Protein AF-A0A4P6URQ9-F1 (afdb_monomer)

Sequence (244 aa):
MRKGIDGLATLIQDSFELDPYSDAIFLFCGRKKDRYKCLYFDGDGFAMLYKRIDNGKLQWPRNEDEVRNLTQQELRWLLEGLSIQQPKAIQKSKKGISGKTHLATGLGRKACELGYEVRFYRVAHLVEELEQALRNNRLSAFRKRMEKVDLVILDEMGYLPFSKEGAELLFQIISEFYEQKSVIITSNLEFSQWNRIFTDSRLTAALVDRLIHHAHIISFHGESYRLSHALSKRNEMGGKPLHF

Secondary structure (DSSP, 8-state):
----HHHHHHHHHHHH---TTSS--EEEE-TTSSEEEEEEE-SSSEEEEEEE-SSS------SGGG--PPPHHHHHHHHTT--S--TTS-PPPSEES-HHHHHHHHHHHHHHHTT--EEEEEHHHHHHHHHHHHHTT-HHHHHHHHHT-SEEEEEEETSSPPPHHHHHHHHHHHHHHTTTSEEEEEESS-GGGGGGTSS-HHHHHHHHHHHHHT-------SEEHHHHHHHTTS----------

pLDDT: mean 78.27, std 17.74, range [24.8, 97.25]

InterPro domains:
  IPR002611 IstB-like ATP-binding domain [PF01695] (98-230)
  IPR008878 Transposase IS66, Orf2 [NF033819] (1-81)
  IPR008878 Transposase IS66, Orf2 [PF05717] (1-88)
  IPR008878 Transposase IS66, Orf2 [PTHR36455] (1-94)
  IPR027417 P-loop containing nucleoside triphosphate hydrolase [G3DSA:3.40.50.300] (97-235)
  IPR027417 P-loop containing nucleoside triphosphate hydrolase [SSF52540] (98-217)

Mean predicted aligned error: 16.31 Å

Foldseek 3Di:
DPDDQVRVQCCCCPVVVDHQQDQDWDKAADPQQQKIKIWHHPPPDIDIDIDGHPDAGFPDDDDPVSDDDDDPVLVVCRVVNHDSDDVPPPPQPQAWDDCQVVVLVVVQVVCVVVVAAEEEDALVVVLVVQVVCVVVVNNVVVVVVCLRHAEYEHEAPPVDADDQSSLVSSLVVLVVCQPRHHYRYDYPDDLVCCCRRHVDPVSSVVSSCSCVVPDDDDDIDHHHPVVVVVCVVPDDDDDDDDDD

Solvent-accessible surface area (backbone atoms only — not comparable to full-atom values): 14629 Å² total; per-residue (Å²): 125,87,68,56,69,68,55,45,41,50,44,34,38,76,74,65,74,39,69,56,75,38,98,52,77,49,75,46,72,30,96,83,27,35,31,39,36,38,40,33,31,81,85,87,51,78,49,72,51,77,49,75,49,93,79,72,47,43,53,68,71,89,51,75,88,63,62,68,93,67,50,76,65,38,46,50,30,30,77,70,35,34,60,65,73,55,89,84,49,85,69,82,60,87,67,20,52,58,55,59,65,55,50,51,51,50,51,46,51,54,39,43,76,73,70,43,41,64,44,80,37,50,40,68,61,48,28,53,51,49,48,50,22,51,79,66,75,35,46,68,60,53,51,60,64,48,68,75,38,48,34,41,35,37,34,58,41,73,77,69,86,60,55,72,66,32,29,51,51,47,50,52,52,55,60,59,36,55,98,72,40,50,75,48,76,29,58,90,59,56,81,90,53,43,52,75,53,28,85,50,60,67,60,37,49,56,48,51,51,58,53,54,77,79,50,88,85,83,87,80,75,55,53,41,39,68,56,47,64,67,47,69,79,69,74,86,89,85,90,88,91,93,88,134

Nearest PDB structures (foldseek):
  5bq5-assembly3_C  TM=7.921E-01  e=4.151E-11  Geobacillus stearothermophilus
  8q3w-assembly1_A  TM=7.352E-01  e=5.335E-10  Geobacillus stearothermophilus
  8q4d-assembly1_O  TM=7.016E-01  e=1.390E-09  Geobacillus stearothermophilus
  2hcb-assembly1_C  TM=8.446E-01  e=1.762E-05  Aquifex aeolicus
  3r8f-assembly1_D  TM=8.440E-01  e=2.936E-05  Aquifex aeolicus

Structure (mmCIF, N/CA/C/O backbone):
data_AF-A0A4P6URQ9-F1
#
_entry.id   AF-A0A4P6URQ9-F1
#
loop_
_atom_site.group_PDB
_atom_site.id
_atom_site.type_symbol
_atom_site.label_atom_id
_atom_site.label_alt_id
_atom_site.label_comp_id
_atom_site.label_asym_id
_atom_site.label_entity_id
_atom_site.label_seq_id
_atom_site.pdbx_PDB_ins_code
_atom_site.Cartn_x
_atom_site.Cartn_y
_atom_site.Cartn_z
_atom_site.occupancy
_atom_site.B_iso_or_equiv
_atom_site.auth_seq_id
_atom_site.auth_comp_id
_atom_site.auth_asym_id
_atom_site.auth_atom_id
_atom_site.pdbx_PDB_model_num
ATOM 1 N N . MET A 1 1 ? 24.849 -15.659 -34.038 1.00 66.62 1 MET A N 1
ATOM 2 C CA . MET A 1 1 ? 25.574 -14.522 -33.438 1.00 66.62 1 MET A CA 1
ATOM 3 C C . MET A 1 1 ? 26.915 -15.077 -32.982 1.00 66.62 1 MET A C 1
ATOM 5 O O . MET A 1 1 ? 26.920 -15.847 -32.035 1.00 66.62 1 MET A O 1
ATOM 9 N N . ARG A 1 2 ? 27.985 -14.858 -33.762 1.00 79.06 2 ARG A N 1
ATOM 10 C CA . ARG A 1 2 ? 29.286 -15.541 -33.585 1.00 79.06 2 ARG A CA 1
ATOM 11 C C . ARG A 1 2 ? 30.277 -14.770 -32.699 1.00 79.06 2 ARG A C 1
ATOM 13 O O . ARG A 1 2 ? 31.216 -15.370 -32.207 1.00 79.06 2 ARG A O 1
ATOM 20 N N . LYS A 1 3 ? 30.053 -13.469 -32.490 1.00 86.12 3 LYS A N 1
ATOM 21 C CA . LYS A 1 3 ? 30.943 -12.589 -31.719 1.00 86.12 3 LYS A CA 1
ATOM 22 C C . LYS A 1 3 ? 30.900 -12.921 -30.218 1.00 86.12 3 LYS A C 1
ATOM 24 O O . LYS A 1 3 ? 29.801 -13.127 -29.692 1.00 86.12 3 LYS A O 1
ATOM 29 N N . GLY A 1 4 ? 32.068 -13.025 -29.579 1.00 87.81 4 GLY A N 1
ATOM 30 C CA . GLY A 1 4 ? 32.260 -13.122 -28.120 1.00 87.81 4 GLY A CA 1
ATOM 31 C C . GLY A 1 4 ? 32.311 -11.740 -27.457 1.00 87.81 4 GLY A C 1
ATOM 32 O O . GLY A 1 4 ? 31.850 -10.786 -28.075 1.00 87.81 4 GLY A O 1
ATOM 33 N N . ILE A 1 5 ? 32.861 -11.642 -26.243 1.00 93.25 5 ILE A N 1
ATOM 34 C CA . ILE A 1 5 ? 32.977 -10.381 -25.482 1.00 93.25 5 ILE A CA 1
ATOM 35 C C . ILE A 1 5 ? 33.689 -9.307 -26.306 1.00 93.25 5 ILE A C 1
ATOM 37 O O . ILE A 1 5 ? 33.053 -8.323 -26.671 1.00 93.25 5 ILE A O 1
ATOM 41 N N . ASP A 1 6 ? 34.937 -9.553 -26.712 1.00 94.12 6 ASP A N 1
ATOM 42 C CA . ASP A 1 6 ? 35.753 -8.547 -27.407 1.00 94.12 6 ASP A CA 1
ATOM 43 C C . ASP A 1 6 ? 35.092 -8.092 -28.706 1.00 94.12 6 ASP A C 1
ATOM 45 O O . ASP A 1 6 ? 34.934 -6.908 -28.968 1.00 94.12 6 ASP A O 1
ATOM 49 N N . GLY A 1 7 ? 34.578 -9.042 -29.492 1.00 91.81 7 GLY A N 1
ATOM 50 C CA . GLY A 1 7 ? 33.908 -8.714 -30.747 1.00 91.81 7 GLY A CA 1
ATOM 51 C C . GLY A 1 7 ? 32.628 -7.890 -30.569 1.00 91.81 7 GLY A C 1
ATOM 52 O O . GLY A 1 7 ? 32.250 -7.165 -31.493 1.00 91.81 7 GLY A O 1
ATOM 53 N N . LEU A 1 8 ? 31.931 -8.037 -29.436 1.00 90.19 8 LEU A N 1
ATOM 54 C CA . LEU A 1 8 ? 30.771 -7.216 -29.089 1.00 90.19 8 LEU A CA 1
ATOM 55 C C . LEU A 1 8 ? 31.197 -5.849 -28.545 1.00 90.19 8 LEU A C 1
ATOM 57 O O . LEU A 1 8 ? 30.606 -4.866 -28.968 1.00 90.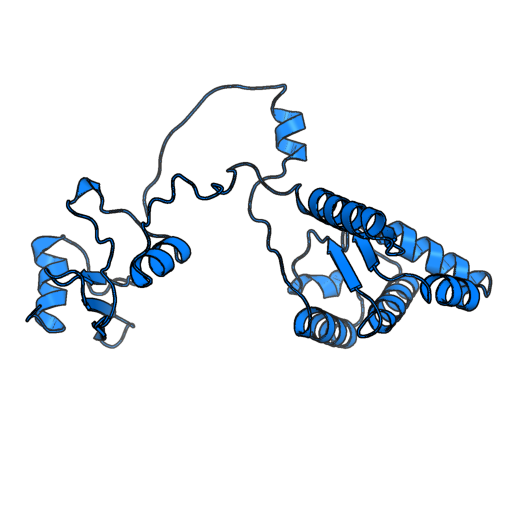19 8 LEU A O 1
ATOM 61 N N . ALA A 1 9 ? 32.233 -5.769 -27.708 1.00 90.94 9 ALA A N 1
ATOM 62 C CA . ALA A 1 9 ? 32.798 -4.502 -27.239 1.00 90.94 9 ALA A CA 1
ATOM 63 C C . ALA A 1 9 ? 33.285 -3.635 -28.414 1.00 90.94 9 ALA A C 1
ATOM 65 O O . ALA A 1 9 ? 32.868 -2.489 -28.546 1.00 90.94 9 ALA A O 1
ATOM 66 N N . THR A 1 10 ? 34.032 -4.223 -29.354 1.00 91.62 10 THR A N 1
ATOM 67 C CA . THR A 1 10 ? 34.429 -3.560 -30.607 1.00 91.62 10 THR A CA 1
ATOM 68 C C . THR A 1 10 ? 33.218 -3.110 -31.424 1.00 91.62 10 THR A C 1
ATOM 70 O O . THR A 1 10 ? 33.235 -2.050 -32.028 1.00 91.62 10 THR A O 1
ATOM 73 N N . LEU A 1 11 ? 32.131 -3.891 -31.449 1.00 85.56 11 LEU A N 1
ATOM 74 C CA . LEU A 1 11 ? 30.915 -3.491 -32.165 1.00 85.56 11 LEU A CA 1
ATOM 75 C C . LEU A 1 11 ? 30.249 -2.263 -31.523 1.00 85.56 11 LEU A C 1
ATOM 77 O O . LEU A 1 11 ? 29.746 -1.416 -32.252 1.00 85.56 11 LEU A O 1
ATOM 81 N N . ILE A 1 12 ? 30.228 -2.184 -30.189 1.00 85.19 12 ILE A N 1
ATOM 82 C CA . ILE A 1 12 ? 29.687 -1.038 -29.438 1.00 85.19 12 ILE A CA 1
ATOM 83 C C . ILE A 1 12 ? 30.481 0.224 -29.775 1.00 85.19 12 ILE A C 1
ATOM 85 O O . ILE A 1 12 ? 29.887 1.243 -30.118 1.00 85.19 12 ILE A O 1
ATOM 89 N N . GLN A 1 13 ? 31.807 0.116 -29.754 1.00 87.06 13 GLN A N 1
ATOM 90 C CA . GLN A 1 13 ? 32.696 1.238 -30.012 1.00 87.06 13 GLN A CA 1
ATOM 91 C C . GLN A 1 13 ? 32.671 1.673 -31.484 1.00 87.06 13 GLN A C 1
ATOM 93 O O . GLN A 1 13 ? 32.415 2.836 -31.776 1.00 87.06 13 GLN A O 1
ATOM 98 N N . ASP A 1 14 ? 32.868 0.743 -32.421 1.00 84.56 14 ASP A N 1
ATOM 99 C CA . ASP A 1 14 ? 33.103 1.084 -33.830 1.00 84.56 14 ASP A CA 1
ATOM 100 C C . ASP A 1 14 ? 31.818 1.352 -34.618 1.00 84.56 14 ASP A C 1
ATOM 102 O O . ASP A 1 14 ? 31.835 2.086 -35.601 1.00 84.56 14 ASP A O 1
ATOM 106 N N . SER A 1 15 ? 30.714 0.682 -34.272 1.00 76.31 15 SER A N 1
ATOM 107 C CA . SER A 1 15 ? 29.464 0.779 -35.045 1.00 76.31 15 SER A CA 1
ATOM 108 C C . SER A 1 15 ? 28.421 1.681 -34.404 1.00 76.31 15 SER A C 1
ATOM 110 O O . SER A 1 15 ? 27.527 2.133 -35.111 1.00 76.31 15 SER A O 1
ATOM 112 N N . PHE A 1 16 ? 28.503 1.907 -33.092 1.00 76.69 16 PHE A N 1
ATOM 113 C CA . PHE A 1 16 ? 27.532 2.723 -32.363 1.00 76.69 16 PHE A CA 1
ATOM 114 C C . PHE A 1 16 ? 28.158 3.938 -31.674 1.00 76.69 16 PHE A C 1
ATOM 116 O O . PHE A 1 16 ? 27.410 4.730 -31.112 1.00 76.69 16 PHE A O 1
ATOM 123 N N . GLU A 1 17 ? 29.487 4.098 -31.718 1.00 82.12 17 GLU A N 1
ATOM 124 C CA . GLU A 1 17 ? 30.216 5.200 -31.066 1.00 82.12 17 GLU A CA 1
ATOM 125 C C . GLU A 1 17 ? 29.907 5.319 -29.559 1.00 82.12 17 GLU A C 1
ATOM 127 O O . GLU A 1 17 ? 29.924 6.403 -28.979 1.00 82.12 17 GLU A O 1
ATOM 132 N N . LEU A 1 18 ? 29.612 4.187 -28.910 1.00 82.50 18 LEU A N 1
ATOM 133 C CA . LEU A 1 18 ? 29.321 4.114 -27.479 1.00 82.50 18 LEU A CA 1
ATOM 134 C C . LEU A 1 18 ? 30.521 3.562 -26.709 1.00 82.50 18 LEU A C 1
ATOM 136 O O . LEU A 1 18 ? 31.322 2.791 -27.238 1.00 82.50 18 LEU A O 1
ATOM 140 N N . ASP A 1 19 ? 30.617 3.926 -25.431 1.00 87.88 19 ASP A N 1
ATOM 141 C CA . ASP A 1 19 ? 31.644 3.404 -24.534 1.00 87.88 19 ASP A CA 1
ATOM 142 C C . ASP A 1 19 ? 31.201 2.055 -23.929 1.00 87.88 19 ASP A C 1
ATOM 144 O O . ASP A 1 19 ? 30.275 2.035 -23.108 1.00 87.88 19 ASP A O 1
ATOM 148 N N . PRO A 1 20 ? 31.834 0.918 -24.286 1.00 88.69 20 PRO A N 1
ATOM 149 C CA . PRO A 1 20 ? 31.494 -0.380 -23.709 1.00 88.69 20 PRO A CA 1
ATOM 150 C C . PRO A 1 20 ? 31.838 -0.495 -22.214 1.00 88.69 20 PRO A C 1
ATOM 152 O O . PRO A 1 20 ? 31.345 -1.422 -21.576 1.00 88.69 20 PRO A O 1
ATOM 155 N N . TYR A 1 21 ? 32.647 0.416 -21.659 1.00 91.44 21 TYR A N 1
ATOM 156 C CA . TYR A 1 21 ? 33.010 0.468 -20.236 1.00 91.44 21 TYR A CA 1
ATOM 157 C C . TYR A 1 21 ? 32.064 1.335 -19.395 1.00 91.44 21 TYR A C 1
ATOM 159 O O . TYR A 1 21 ? 32.235 1.436 -18.179 1.00 91.44 21 TYR A O 1
ATOM 167 N N . SER A 1 22 ? 31.075 1.972 -20.026 1.00 87.06 22 SER A N 1
ATOM 168 C CA . SER A 1 22 ? 30.053 2.740 -19.316 1.00 87.06 22 SER A CA 1
ATOM 169 C C . SER A 1 22 ? 29.205 1.851 -18.399 1.00 87.06 22 SER A C 1
ATOM 171 O O . SER A 1 22 ? 29.096 0.641 -18.610 1.00 87.06 22 SER A O 1
ATOM 173 N N . ASP A 1 23 ? 28.558 2.456 -17.396 1.00 83.19 23 ASP A N 1
ATOM 174 C CA . ASP A 1 23 ? 27.604 1.774 -16.507 1.00 83.19 23 ASP A CA 1
ATOM 175 C C . ASP A 1 23 ? 26.273 1.495 -17.236 1.00 83.19 23 ASP A C 1
ATOM 177 O O . ASP A 1 23 ? 25.213 2.043 -16.928 1.00 83.19 23 ASP A O 1
ATOM 181 N N . ALA A 1 24 ? 26.348 0.681 -18.289 1.00 81.00 24 ALA A N 1
ATOM 182 C CA . ALA A 1 24 ? 25.249 0.362 -19.181 1.00 81.00 24 ALA A CA 1
ATOM 183 C C . ALA A 1 24 ? 25.290 -1.108 -19.611 1.00 81.00 24 ALA A C 1
ATOM 185 O O . ALA A 1 24 ? 26.342 -1.703 -19.840 1.00 81.00 24 ALA A O 1
ATOM 186 N N . ILE A 1 25 ? 24.104 -1.700 -19.771 1.00 84.31 25 ILE A N 1
ATOM 187 C CA . ILE A 1 25 ? 23.955 -3.056 -20.304 1.00 84.31 25 ILE A CA 1
ATOM 188 C C . ILE A 1 25 ? 23.629 -2.973 -21.792 1.00 84.31 25 ILE A C 1
ATOM 190 O O . ILE A 1 25 ? 22.562 -2.499 -22.187 1.00 84.31 25 ILE A O 1
ATOM 194 N N . PHE A 1 26 ? 24.503 -3.537 -22.616 1.00 85.50 26 PHE A N 1
ATOM 195 C CA . PHE A 1 26 ? 24.324 -3.598 -24.060 1.00 85.50 26 PHE A CA 1
ATOM 196 C C . PHE A 1 26 ? 23.688 -4.924 -24.460 1.00 85.50 26 PHE A C 1
ATOM 198 O O . PHE A 1 26 ? 24.215 -6.004 -24.179 1.00 85.50 26 PHE A O 1
ATOM 205 N N . LEU A 1 27 ? 22.540 -4.860 -25.133 1.00 87.25 27 LEU A N 1
ATOM 206 C CA . LEU A 1 27 ? 21.788 -6.042 -25.539 1.00 87.25 27 LEU A CA 1
ATOM 207 C C . LEU A 1 27 ? 21.888 -6.270 -27.048 1.00 87.25 27 LEU A C 1
ATOM 209 O O . LEU A 1 27 ? 21.638 -5.380 -27.854 1.00 87.25 27 LEU A O 1
ATOM 213 N N . PHE A 1 28 ? 22.162 -7.513 -27.435 1.00 87.19 28 PHE A N 1
ATOM 214 C CA . PHE A 1 28 ? 22.271 -7.938 -28.826 1.00 87.19 28 PHE A CA 1
ATOM 215 C C . PHE A 1 28 ? 21.299 -9.069 -29.099 1.00 87.19 28 PHE A C 1
ATOM 217 O O . PHE A 1 28 ? 21.260 -10.047 -28.357 1.00 87.19 28 PHE A O 1
ATOM 224 N N . CYS A 1 29 ? 20.572 -9.003 -30.210 1.00 87.12 29 CYS A N 1
ATOM 225 C CA . CYS A 1 29 ? 19.622 -10.040 -30.597 1.00 87.12 29 CYS A CA 1
ATOM 226 C C . CYS A 1 29 ? 20.081 -10.816 -31.828 1.00 87.12 29 CYS A C 1
ATOM 228 O O . CYS A 1 29 ? 20.660 -10.281 -32.776 1.00 87.12 29 CYS A O 1
ATOM 230 N N . GLY A 1 30 ? 19.875 -12.133 -31.804 1.00 84.62 30 GLY A N 1
ATOM 231 C CA . GLY A 1 30 ? 20.207 -12.983 -32.938 1.00 84.62 30 GLY A CA 1
ATOM 232 C C . GLY A 1 30 ? 19.281 -12.695 -34.117 1.00 84.62 30 GLY A C 1
ATOM 233 O O . GLY A 1 30 ? 18.108 -12.403 -33.927 1.00 84.62 30 GLY A O 1
ATOM 234 N N . ARG A 1 31 ? 19.762 -12.883 -35.354 1.00 82.69 31 ARG A N 1
ATOM 235 C CA . ARG A 1 31 ? 18.937 -12.704 -36.571 1.00 82.69 31 ARG A CA 1
ATOM 236 C C . ARG A 1 31 ? 17.609 -13.475 -36.537 1.00 82.69 31 ARG A C 1
ATOM 238 O O . ARG A 1 31 ? 16.607 -12.989 -37.041 1.00 82.69 31 ARG A O 1
ATOM 245 N N . LYS A 1 32 ? 17.595 -14.670 -35.935 1.00 84.62 32 LYS A N 1
ATOM 246 C CA . LYS A 1 32 ? 16.390 -15.507 -35.786 1.00 84.62 32 LYS A CA 1
ATOM 247 C C . LYS A 1 32 ? 15.440 -15.036 -34.670 1.00 84.62 32 LYS A C 1
ATOM 249 O O . LYS A 1 32 ? 14.358 -15.599 -34.539 1.00 84.62 32 LYS A O 1
ATOM 254 N N . LYS A 1 33 ? 15.835 -14.022 -33.892 1.00 87.00 33 LYS A N 1
ATOM 255 C CA . LYS A 1 33 ? 15.138 -13.480 -32.713 1.00 87.00 33 LYS A CA 1
ATOM 256 C C . LYS A 1 33 ? 14.817 -14.524 -31.634 1.00 87.00 33 LYS A C 1
ATOM 258 O O . LYS A 1 33 ? 13.919 -14.331 -30.830 1.00 87.00 33 LYS A O 1
ATOM 263 N N . ASP A 1 34 ? 15.569 -15.621 -31.615 1.00 89.88 34 ASP A N 1
ATOM 264 C CA . ASP A 1 34 ? 15.427 -16.769 -30.708 1.00 89.88 34 ASP A CA 1
ATOM 265 C C . ASP A 1 34 ? 16.480 -16.768 -29.588 1.00 89.88 34 ASP A C 1
ATOM 267 O O . ASP A 1 34 ? 16.626 -17.736 -28.847 1.00 89.88 34 ASP A O 1
ATOM 271 N N . ARG A 1 35 ? 17.302 -15.720 -29.510 1.00 90.00 35 ARG A N 1
ATOM 272 C CA . ARG A 1 35 ? 18.395 -15.601 -28.547 1.00 90.00 35 ARG A CA 1
ATOM 273 C C . ARG A 1 35 ? 18.858 -14.164 -28.424 1.00 90.00 35 ARG A C 1
ATOM 275 O O . ARG A 1 35 ? 18.806 -13.416 -29.406 1.00 90.00 35 ARG A O 1
ATOM 282 N N . TYR A 1 36 ? 19.421 -13.840 -27.273 1.00 90.94 36 TYR A N 1
ATOM 283 C CA . TYR A 1 36 ? 20.092 -12.572 -27.045 1.00 90.94 36 TYR A CA 1
ATOM 284 C C . TYR A 1 36 ? 21.383 -12.752 -26.243 1.00 90.94 36 TYR A C 1
ATOM 286 O O . TYR A 1 36 ? 21.603 -13.788 -25.605 1.00 90.94 36 TYR A O 1
ATOM 294 N N . LYS A 1 37 ? 22.249 -11.743 -26.325 1.00 91.94 37 LYS A N 1
ATOM 295 C CA . LYS A 1 37 ? 23.414 -11.564 -25.463 1.00 91.94 37 LYS A CA 1
ATOM 296 C C . LYS A 1 37 ? 23.298 -10.238 -24.728 1.00 91.94 37 LYS A C 1
ATOM 298 O O . LYS A 1 37 ? 22.886 -9.263 -25.347 1.00 91.94 37 LYS A O 1
ATOM 303 N N . CYS A 1 38 ? 23.682 -10.214 -23.462 1.00 91.19 38 CYS A N 1
ATOM 304 C CA . CYS A 1 38 ? 23.921 -8.988 -22.708 1.00 91.19 38 CYS A CA 1
ATOM 305 C C . CYS A 1 38 ? 25.420 -8.863 -22.491 1.00 91.19 38 CYS A C 1
ATOM 307 O O . CYS A 1 38 ? 26.033 -9.856 -22.105 1.00 91.19 38 CYS A O 1
ATOM 309 N N . LEU A 1 39 ? 25.978 -7.682 -22.712 1.00 92.06 39 LEU A N 1
ATOM 310 C CA . LEU A 1 39 ? 27.337 -7.337 -22.322 1.00 92.06 39 LEU A CA 1
ATOM 311 C C . LEU A 1 39 ? 27.269 -6.207 -21.293 1.00 92.06 39 LEU A C 1
ATOM 313 O O . LEU A 1 39 ? 26.523 -5.251 -21.498 1.00 92.06 39 LEU A O 1
ATOM 317 N N . TYR A 1 40 ? 28.006 -6.351 -20.198 1.00 93.44 40 TYR A N 1
ATOM 318 C CA . TYR A 1 40 ? 28.102 -5.369 -19.121 1.00 93.44 40 TYR A CA 1
ATOM 319 C C . TYR A 1 40 ? 29.540 -5.324 -18.609 1.00 93.44 40 TYR A C 1
ATOM 321 O O . TYR A 1 40 ? 30.173 -6.378 -18.520 1.00 93.44 40 TYR A O 1
ATOM 329 N N . PHE A 1 41 ? 30.038 -4.133 -18.295 1.00 92.94 41 PHE A N 1
ATOM 330 C CA . PHE A 1 41 ? 31.306 -3.938 -17.603 1.00 92.94 41 PHE A CA 1
ATOM 331 C C . PHE A 1 41 ? 31.011 -3.550 -16.152 1.00 92.94 41 PHE A C 1
ATOM 333 O O . PHE A 1 41 ? 30.318 -2.566 -15.917 1.00 92.94 41 PHE A O 1
ATOM 340 N N . ASP A 1 42 ? 31.493 -4.330 -15.188 1.00 90.06 42 ASP A N 1
ATOM 341 C CA . ASP A 1 42 ? 31.212 -4.148 -13.752 1.00 90.06 42 ASP A CA 1
ATOM 342 C C . ASP A 1 42 ? 32.298 -3.356 -13.003 1.00 90.06 42 ASP A C 1
ATOM 344 O O . ASP A 1 42 ? 32.216 -3.174 -11.788 1.00 90.06 42 ASP A O 1
ATOM 348 N N . GLY A 1 43 ? 33.288 -2.834 -13.731 1.00 89.12 43 GLY A N 1
ATOM 349 C CA . GLY A 1 43 ? 34.385 -2.028 -13.197 1.00 89.12 43 GLY A CA 1
ATOM 350 C C . GLY A 1 43 ? 35.734 -2.742 -13.224 1.00 89.12 43 GLY A C 1
ATOM 351 O O . GLY A 1 43 ? 36.762 -2.073 -13.348 1.00 89.12 43 GLY A O 1
ATOM 352 N N . ASP A 1 44 ? 35.748 -4.074 -13.164 1.00 90.81 44 ASP A N 1
ATOM 353 C CA . ASP A 1 44 ? 36.969 -4.885 -13.223 1.00 90.81 44 ASP A CA 1
ATOM 354 C C . ASP A 1 44 ? 36.969 -5.915 -14.365 1.00 90.81 44 ASP A C 1
ATOM 356 O O . ASP A 1 44 ? 38.041 -6.391 -14.754 1.00 90.81 44 ASP A O 1
ATOM 360 N N . GLY A 1 45 ? 35.820 -6.191 -14.991 1.00 91.56 45 GLY A N 1
ATOM 361 C CA . GLY A 1 45 ? 35.764 -7.054 -16.162 1.00 91.56 45 GLY A CA 1
ATOM 362 C C . GLY A 1 45 ? 34.482 -6.955 -16.983 1.00 91.56 45 GLY A C 1
ATOM 363 O O . GLY A 1 45 ? 33.531 -6.246 -16.676 1.00 91.56 45 GLY A O 1
ATOM 364 N N . PHE A 1 46 ? 34.462 -7.688 -18.097 1.00 95.06 46 PHE A N 1
ATOM 365 C CA . PHE A 1 46 ? 33.253 -7.851 -18.900 1.00 95.06 46 PHE A CA 1
ATOM 366 C C . PHE A 1 46 ? 32.497 -9.112 -18.488 1.00 95.06 46 PHE A C 1
ATOM 368 O O . PHE A 1 46 ? 32.991 -10.232 -18.638 1.00 95.06 46 PHE A O 1
ATOM 375 N N . ALA A 1 47 ? 31.243 -8.936 -18.089 1.00 93.69 47 ALA A N 1
ATOM 376 C CA . ALA A 1 47 ? 30.280 -10.010 -17.930 1.00 93.69 47 ALA A CA 1
ATOM 377 C C . ALA A 1 47 ? 29.424 -10.146 -19.197 1.00 93.69 47 ALA A C 1
ATOM 379 O O . ALA A 1 47 ? 28.900 -9.168 -19.737 1.00 93.69 47 ALA A O 1
ATOM 380 N N . MET A 1 48 ? 29.236 -11.385 -19.667 1.00 94.00 48 MET A N 1
ATOM 381 C CA . MET A 1 48 ? 28.347 -11.673 -20.793 1.00 94.00 48 MET A CA 1
ATOM 382 C 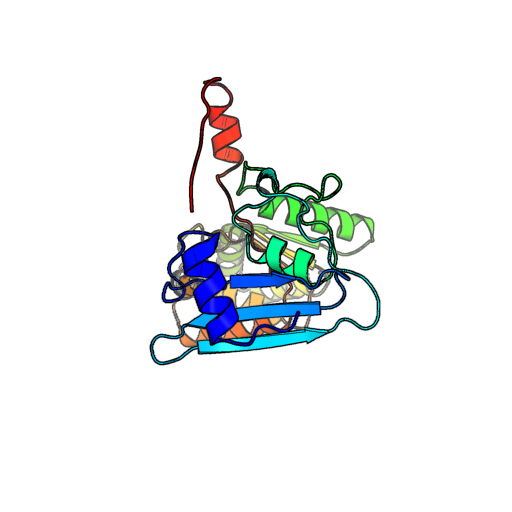C . MET A 1 48 ? 27.308 -12.728 -20.434 1.00 94.00 48 MET A C 1
ATOM 384 O O . MET A 1 48 ? 27.634 -13.891 -20.196 1.00 94.00 48 MET A O 1
ATOM 388 N N . LEU A 1 49 ? 26.035 -12.344 -20.504 1.00 91.69 49 LEU A N 1
ATOM 389 C CA . LEU A 1 49 ? 24.918 -13.277 -20.402 1.00 91.69 49 LEU A CA 1
ATOM 390 C C . LEU A 1 49 ? 24.490 -13.720 -21.799 1.00 91.69 49 LEU A C 1
ATOM 392 O O . LEU A 1 49 ? 24.275 -12.896 -22.683 1.00 91.69 49 LEU A O 1
ATOM 396 N N . TYR A 1 50 ? 24.319 -15.025 -21.998 1.00 93.00 50 TYR A N 1
ATOM 397 C CA . TYR A 1 50 ? 23.748 -15.594 -23.216 1.00 93.00 50 TYR A CA 1
ATOM 398 C C . TYR A 1 50 ? 22.491 -16.385 -22.873 1.00 93.00 50 TYR A C 1
ATOM 400 O O . TYR A 1 50 ? 22.539 -17.305 -22.059 1.00 93.00 50 TYR A O 1
ATOM 408 N N . LYS A 1 51 ? 21.375 -16.067 -23.534 1.00 90.31 51 LYS A N 1
ATOM 409 C CA . LYS A 1 51 ? 20.122 -16.810 -23.373 1.00 90.31 51 LYS A CA 1
ATOM 410 C C . LYS A 1 51 ? 19.515 -17.145 -24.727 1.00 90.31 51 LYS A C 1
ATOM 412 O O . LYS A 1 51 ? 19.387 -16.286 -25.600 1.00 90.31 51 LYS A O 1
ATOM 417 N N . ARG A 1 52 ? 19.119 -18.408 -24.883 1.00 90.50 52 ARG A N 1
ATOM 418 C CA . ARG A 1 52 ? 18.330 -18.916 -26.009 1.00 90.50 52 ARG A CA 1
ATOM 419 C C . ARG A 1 52 ? 16.903 -19.188 -25.534 1.00 90.50 52 ARG A C 1
ATOM 421 O O . ARG A 1 52 ? 16.702 -19.623 -24.407 1.00 90.50 52 ARG A O 1
ATOM 428 N N . ILE A 1 53 ? 15.939 -18.898 -26.395 1.00 87.06 53 ILE A N 1
ATOM 429 C CA . ILE A 1 53 ? 14.511 -19.088 -26.164 1.00 87.06 53 ILE A CA 1
ATOM 430 C C . ILE A 1 53 ? 14.072 -20.253 -27.044 1.00 87.06 53 ILE A C 1
ATOM 432 O O . ILE A 1 53 ? 14.263 -20.210 -28.259 1.00 87.06 53 ILE A O 1
ATOM 436 N N . ASP A 1 54 ? 13.513 -21.294 -26.434 1.00 85.31 54 ASP A N 1
ATOM 437 C CA . ASP A 1 54 ? 13.100 -22.495 -27.167 1.00 85.31 54 ASP A CA 1
ATOM 438 C C . ASP A 1 54 ? 11.671 -22.399 -27.716 1.00 85.31 54 ASP A C 1
ATOM 440 O O . ASP A 1 54 ? 11.366 -23.028 -28.727 1.00 85.31 54 ASP A O 1
ATOM 444 N N . ASN A 1 55 ? 10.813 -21.573 -27.108 1.00 84.12 55 ASN A N 1
ATOM 445 C CA . ASN A 1 55 ? 9.452 -21.333 -27.579 1.00 84.12 55 ASN A CA 1
ATOM 446 C C . ASN A 1 55 ? 9.148 -19.829 -27.637 1.00 84.12 55 ASN A C 1
ATOM 448 O O . ASN A 1 55 ? 9.136 -19.155 -26.609 1.00 84.12 55 ASN A O 1
ATOM 452 N N . GLY A 1 56 ? 8.907 -19.309 -28.843 1.00 81.44 56 GLY A N 1
ATOM 453 C CA . GLY A 1 56 ? 8.637 -17.890 -29.094 1.00 81.44 56 GLY A CA 1
ATOM 454 C C . GLY A 1 56 ? 9.800 -17.130 -29.741 1.00 81.44 56 GLY A C 1
ATOM 455 O O . GLY A 1 56 ? 10.834 -17.697 -30.097 1.00 81.44 56 GLY A O 1
ATOM 456 N N . LYS A 1 57 ? 9.602 -15.825 -29.955 1.00 84.19 57 LYS A N 1
ATOM 457 C CA . LYS A 1 57 ? 10.596 -14.915 -30.544 1.00 84.19 57 LYS A CA 1
ATOM 458 C C . LYS A 1 57 ? 10.566 -13.568 -29.831 1.00 84.19 57 LYS A C 1
ATOM 460 O O . LYS A 1 57 ? 9.503 -13.095 -29.446 1.00 84.19 57 LYS A O 1
ATOM 465 N N . LEU A 1 58 ? 11.724 -12.928 -29.737 1.00 84.00 58 LEU A N 1
ATOM 466 C CA . LEU A 1 58 ? 11.863 -11.566 -29.233 1.00 84.00 58 LEU A CA 1
ATOM 467 C C . LEU A 1 58 ? 11.245 -10.565 -30.215 1.00 84.00 58 LEU A C 1
ATOM 469 O O . LEU A 1 58 ? 11.516 -10.615 -31.420 1.00 84.00 58 LEU A O 1
ATOM 473 N N . GLN A 1 59 ? 10.490 -9.597 -29.699 1.00 82.88 59 GLN A N 1
ATOM 474 C CA . GLN A 1 59 ? 10.027 -8.438 -30.469 1.00 82.88 59 GLN A CA 1
ATOM 475 C C . GLN A 1 59 ? 11.121 -7.366 -30.511 1.00 82.88 59 GLN A C 1
ATOM 477 O O . GLN A 1 59 ? 11.011 -6.303 -29.912 1.00 82.88 59 GLN A O 1
ATOM 482 N N . TRP A 1 60 ? 12.218 -7.693 -31.197 1.00 81.31 60 TRP A N 1
ATOM 483 C CA . TRP A 1 60 ? 13.384 -6.818 -31.315 1.00 81.31 60 TRP A CA 1
ATOM 484 C C . TRP A 1 60 ? 13.163 -5.678 -32.325 1.00 81.31 60 TRP A C 1
ATOM 486 O O . TRP A 1 60 ? 12.632 -5.999 -33.407 1.00 81.31 60 TRP A O 1
ATOM 496 N N . PRO A 1 61 ? 13.630 -4.441 -32.028 1.00 73.25 61 PRO A N 1
ATOM 497 C CA . PRO A 1 61 ? 13.626 -3.307 -32.955 1.00 73.25 61 PRO A CA 1
ATOM 498 C C . PRO A 1 61 ? 14.160 -3.672 -34.341 1.00 73.25 61 PRO A C 1
ATOM 500 O O . PRO A 1 61 ? 15.057 -4.512 -34.475 1.00 73.25 61 PRO A O 1
ATOM 503 N N . ARG A 1 62 ? 13.575 -3.097 -35.390 1.00 69.06 62 ARG A N 1
ATOM 504 C CA . ARG A 1 62 ? 1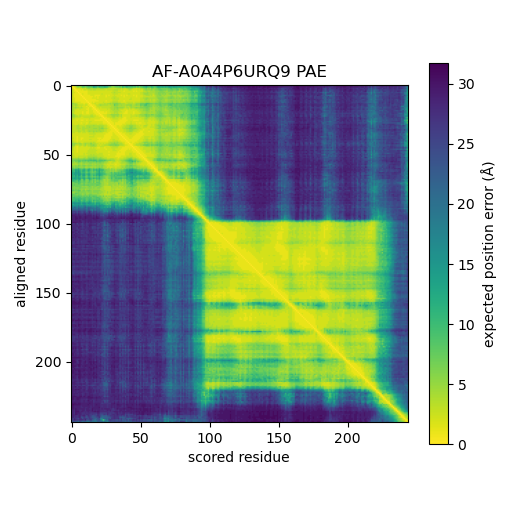3.903 -3.431 -36.787 1.00 69.06 62 ARG A CA 1
ATOM 505 C C . ARG A 1 62 ? 14.843 -2.432 -37.454 1.00 69.06 62 ARG A C 1
ATOM 507 O O . ARG A 1 62 ? 15.483 -2.808 -38.433 1.00 69.06 62 ARG A O 1
ATOM 514 N N . ASN A 1 63 ? 14.928 -1.214 -36.937 1.00 66.44 63 ASN A N 1
ATOM 515 C CA . ASN A 1 63 ? 15.740 -0.115 -37.454 1.00 66.44 63 ASN A CA 1
ATOM 516 C C . ASN A 1 63 ? 16.259 0.760 -36.298 1.00 66.44 63 ASN A C 1
ATOM 518 O O . ASN A 1 63 ? 15.859 0.574 -35.147 1.00 66.44 63 ASN A O 1
ATOM 522 N N . GLU A 1 64 ? 17.166 1.684 -36.616 1.00 58.03 64 GLU A N 1
ATOM 523 C CA . GLU A 1 64 ? 17.742 2.638 -35.656 1.00 58.03 64 GLU A CA 1
ATOM 524 C C . GLU A 1 64 ? 16.684 3.584 -35.071 1.00 58.03 64 GLU A C 1
ATOM 526 O O . GLU A 1 64 ? 16.732 3.878 -33.883 1.00 58.03 64 GLU A O 1
ATOM 531 N N . ASP A 1 65 ? 15.658 3.954 -35.844 1.00 56.31 65 ASP A N 1
ATOM 532 C CA . ASP A 1 65 ? 14.558 4.818 -35.381 1.00 56.31 65 ASP A CA 1
ATOM 533 C C . ASP A 1 65 ? 13.689 4.181 -34.277 1.00 56.31 65 ASP A C 1
ATOM 535 O O . ASP A 1 65 ? 13.020 4.875 -33.510 1.00 56.31 65 ASP A O 1
ATOM 539 N N . GLU A 1 66 ? 13.665 2.847 -34.189 1.00 59.47 66 GLU A N 1
ATOM 540 C CA . GLU A 1 66 ? 12.982 2.101 -33.125 1.00 59.47 66 GLU A CA 1
ATOM 541 C C . GLU A 1 66 ? 13.862 1.906 -31.875 1.00 59.47 66 GLU A C 1
ATOM 543 O O . GLU A 1 66 ? 13.371 1.414 -30.848 1.00 59.47 66 GLU A O 1
ATOM 548 N N . VAL A 1 67 ? 15.149 2.273 -31.938 1.00 62.69 67 VAL A N 1
ATOM 549 C CA . VAL A 1 67 ? 16.058 2.235 -30.789 1.00 62.69 67 VAL A CA 1
ATOM 550 C C . VAL A 1 67 ? 15.679 3.354 -29.829 1.00 62.69 67 VAL A C 1
ATOM 552 O O . VAL A 1 67 ? 15.554 4.521 -30.189 1.00 62.69 67 VAL A O 1
ATOM 555 N N . ARG A 1 68 ? 15.465 2.986 -28.570 1.00 67.12 68 ARG A N 1
ATOM 556 C CA . ARG A 1 68 ? 15.102 3.918 -27.506 1.00 67.12 68 ARG A CA 1
ATOM 557 C C . ARG A 1 68 ? 15.589 3.397 -26.171 1.00 67.12 68 ARG A C 1
ATOM 559 O O . ARG A 1 68 ? 15.694 2.186 -25.978 1.00 67.12 68 ARG A O 1
ATOM 566 N N . ASN A 1 69 ? 15.806 4.318 -25.243 1.00 64.75 69 ASN A N 1
ATOM 567 C CA . ASN A 1 69 ? 16.090 3.981 -23.858 1.00 64.75 69 ASN A CA 1
ATOM 568 C C . ASN A 1 69 ? 14.892 3.235 -23.256 1.00 64.75 69 ASN A C 1
ATOM 570 O O . ASN A 1 69 ? 13.757 3.713 -23.311 1.00 64.75 69 ASN A O 1
ATOM 574 N N . LEU A 1 70 ? 15.146 2.025 -22.752 1.00 69.50 70 LEU A N 1
ATOM 575 C CA . LEU A 1 70 ? 14.120 1.146 -22.197 1.00 69.50 70 LEU A CA 1
ATOM 576 C C . LEU A 1 70 ? 14.053 1.314 -20.683 1.00 69.50 70 LEU A C 1
ATOM 578 O O . LEU A 1 70 ? 15.061 1.230 -19.984 1.00 69.50 70 LEU A O 1
ATOM 582 N N . THR A 1 71 ? 12.843 1.454 -20.154 1.00 73.19 71 THR A N 1
ATOM 583 C CA . THR A 1 71 ? 12.599 1.272 -18.719 1.00 73.19 71 THR A CA 1
ATOM 584 C C . THR A 1 71 ? 12.810 -0.192 -18.311 1.00 73.19 71 THR A C 1
ATOM 586 O O . THR A 1 71 ? 12.719 -1.098 -19.140 1.00 73.19 71 THR A O 1
ATOM 589 N N . GLN A 1 72 ? 12.998 -0.473 -17.014 1.00 68.81 72 GLN A N 1
ATOM 590 C CA . GLN A 1 72 ? 13.087 -1.860 -16.519 1.00 68.81 72 GLN A CA 1
ATOM 591 C C . GLN A 1 72 ? 11.873 -2.722 -16.917 1.00 68.81 72 GLN A C 1
ATOM 593 O O . GLN A 1 72 ? 12.006 -3.921 -17.165 1.00 68.81 72 GLN A O 1
ATOM 598 N N . GLN A 1 73 ? 10.682 -2.119 -16.986 1.00 75.44 73 GLN A N 1
ATOM 599 C CA . GLN A 1 73 ? 9.458 -2.807 -17.392 1.00 75.44 73 GLN A CA 1
ATOM 600 C C . GLN A 1 73 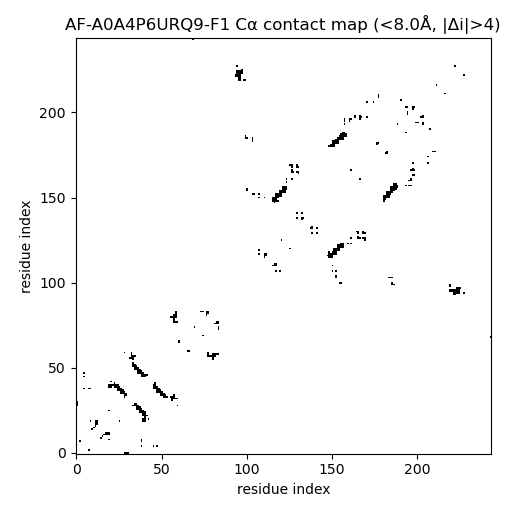? 9.462 -3.136 -18.890 1.00 75.44 73 GLN A C 1
ATOM 602 O O . GLN A 1 73 ? 9.147 -4.263 -19.265 1.00 75.44 73 GLN A O 1
ATOM 607 N N . GLU A 1 74 ? 9.853 -2.186 -19.739 1.00 78.31 74 GLU A N 1
ATOM 608 C CA . GLU A 1 74 ? 9.968 -2.419 -21.183 1.00 78.31 74 GLU A CA 1
ATOM 609 C C . GLU A 1 74 ? 11.075 -3.422 -21.507 1.00 78.31 74 GLU A C 1
ATOM 611 O O . GLU A 1 74 ? 10.887 -4.272 -22.375 1.00 78.31 74 GLU A O 1
ATOM 616 N N . LEU A 1 75 ? 12.188 -3.384 -20.770 1.00 77.88 75 LEU A N 1
ATOM 617 C CA . LEU A 1 75 ? 13.232 -4.396 -20.857 1.00 77.88 75 LEU A CA 1
ATOM 618 C C . LEU A 1 75 ? 12.675 -5.782 -20.519 1.00 77.88 75 LEU A C 1
ATOM 620 O O . LEU A 1 75 ? 12.860 -6.721 -21.288 1.00 77.88 75 LEU A O 1
ATOM 624 N N . ARG A 1 76 ? 11.945 -5.921 -19.406 1.00 81.75 76 ARG A N 1
ATOM 625 C CA . ARG A 1 76 ? 11.312 -7.195 -19.035 1.00 81.75 76 ARG A CA 1
ATOM 626 C C . ARG A 1 76 ? 10.378 -7.699 -20.136 1.00 81.75 76 ARG A C 1
ATOM 628 O O . AR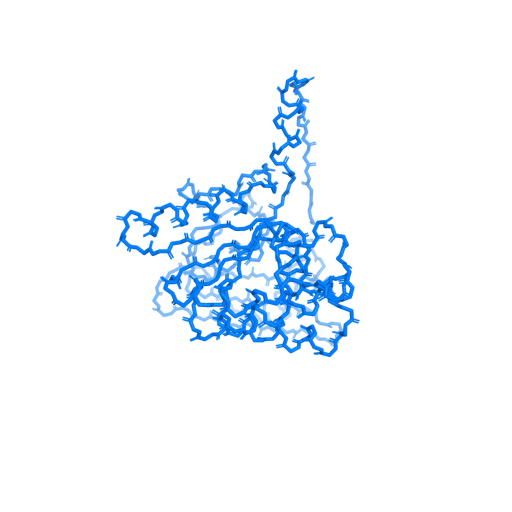G A 1 76 ? 10.511 -8.845 -20.551 1.00 81.75 76 ARG A O 1
ATOM 635 N N . TRP A 1 77 ? 9.494 -6.843 -20.649 1.00 81.62 77 TRP A N 1
ATOM 636 C CA . TRP A 1 77 ? 8.595 -7.193 -21.751 1.00 81.62 77 TRP A CA 1
ATOM 637 C C . TRP A 1 77 ? 9.350 -7.659 -22.991 1.00 81.62 77 TRP A C 1
ATOM 639 O O . TRP A 1 77 ? 9.004 -8.693 -23.560 1.00 81.62 77 TRP A O 1
ATOM 649 N N . LEU A 1 78 ? 10.410 -6.945 -23.376 1.00 82.31 78 LEU A N 1
ATOM 650 C CA . LEU A 1 78 ? 11.257 -7.335 -24.497 1.00 82.31 78 LEU A CA 1
ATOM 651 C C . LEU A 1 78 ? 11.832 -8.741 -24.291 1.00 82.31 78 LEU A C 1
ATOM 653 O O . LEU A 1 78 ? 11.751 -9.572 -25.197 1.00 82.31 78 LEU A O 1
ATOM 657 N N . LEU A 1 79 ? 12.377 -9.017 -23.102 1.00 82.25 79 LEU A N 1
ATOM 658 C CA . LEU A 1 79 ? 12.974 -10.309 -22.749 1.00 82.25 79 LEU A CA 1
ATOM 659 C C . LEU A 1 79 ? 11.941 -11.444 -22.615 1.00 82.25 79 LEU A C 1
ATOM 661 O O . LEU A 1 79 ? 12.301 -12.612 -22.768 1.00 82.25 79 LEU A O 1
ATOM 665 N N . GLU A 1 80 ? 10.671 -11.111 -22.384 1.00 82.88 80 GLU A N 1
ATOM 666 C CA . GLU A 1 80 ? 9.520 -12.026 -22.405 1.00 82.88 80 GLU A CA 1
ATOM 667 C C . GLU A 1 80 ? 8.919 -12.204 -23.815 1.00 82.88 80 GLU A C 1
ATOM 669 O O . GLU A 1 80 ? 7.972 -12.965 -24.000 1.00 82.88 80 GLU A O 1
ATOM 674 N N . GLY A 1 81 ? 9.466 -11.531 -24.837 1.00 76.00 81 GLY A N 1
ATOM 675 C CA . GLY A 1 81 ? 8.964 -11.593 -26.215 1.00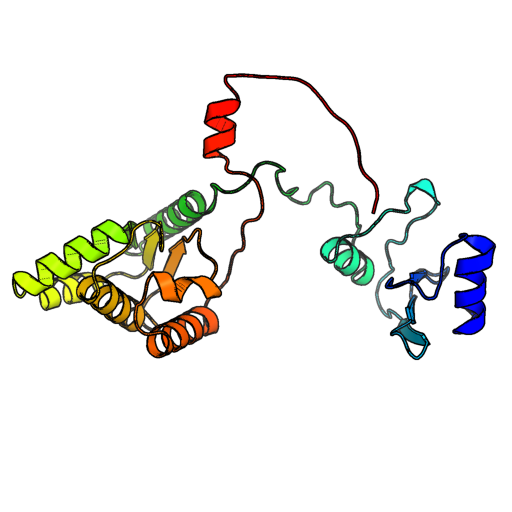 76.00 81 GLY A CA 1
ATOM 676 C C . GLY A 1 81 ? 7.695 -10.770 -26.461 1.00 76.00 81 GLY A C 1
ATOM 677 O O . GLY A 1 81 ? 7.070 -10.890 -27.516 1.00 76.00 81 GLY A O 1
ATOM 678 N N . LEU A 1 82 ? 7.319 -9.915 -25.512 1.00 79.62 82 LEU A N 1
ATOM 679 C CA . LEU A 1 82 ? 6.211 -8.979 -25.633 1.00 79.62 82 LEU A CA 1
ATOM 680 C C . LEU A 1 82 ? 6.652 -7.723 -26.394 1.00 79.62 82 LEU A C 1
ATOM 682 O O . LEU A 1 82 ? 7.821 -7.337 -26.396 1.00 79.62 82 LEU A O 1
ATOM 686 N N . SER A 1 83 ? 5.695 -7.056 -27.042 1.00 78.31 83 SER A N 1
ATOM 687 C CA . SER A 1 83 ? 5.957 -5.756 -27.660 1.00 78.31 83 SER A CA 1
ATOM 688 C C . SER A 1 83 ? 6.296 -4.724 -26.584 1.00 78.31 83 SER A C 1
ATOM 690 O O . SER A 1 83 ? 5.565 -4.572 -25.606 1.00 78.31 83 SER A O 1
ATOM 692 N N . ILE A 1 84 ? 7.373 -3.967 -26.789 1.00 74.44 84 ILE A N 1
ATOM 693 C CA . ILE A 1 84 ? 7.712 -2.811 -25.948 1.00 74.44 84 ILE A CA 1
ATOM 694 C C . ILE A 1 84 ? 6.725 -1.649 -26.145 1.00 74.44 84 ILE A C 1
ATOM 696 O O . ILE A 1 84 ? 6.624 -0.759 -25.305 1.00 74.44 84 ILE A O 1
ATOM 700 N N . GLN A 1 85 ? 5.985 -1.643 -27.256 1.00 71.69 85 GLN A N 1
ATOM 701 C CA . GLN A 1 85 ? 4.837 -0.768 -27.455 1.00 71.69 85 GLN A CA 1
ATOM 702 C C . GLN A 1 85 ? 3.571 -1.546 -27.120 1.00 71.69 85 GLN A C 1
ATOM 704 O O . GLN A 1 85 ? 3.196 -2.486 -27.824 1.00 71.69 85 GLN A O 1
ATOM 709 N N . GLN A 1 86 ? 2.906 -1.141 -26.047 1.00 70.44 86 GLN A N 1
ATOM 710 C CA . GLN A 1 86 ? 1.675 -1.758 -25.575 1.00 70.44 86 GLN A CA 1
ATOM 711 C C . GLN A 1 86 ? 0.495 -0.795 -25.799 1.00 70.44 86 GLN A C 1
ATOM 713 O O . GLN A 1 86 ? 0.031 -0.171 -24.848 1.00 70.44 86 GLN A O 1
ATOM 718 N N . PRO A 1 87 ? -0.013 -0.621 -27.037 1.00 60.59 87 PRO A N 1
ATOM 719 C CA . PRO A 1 87 ? -1.062 0.364 -27.334 1.00 60.59 87 PRO A CA 1
ATOM 720 C C . PRO A 1 87 ? -2.386 0.063 -26.618 1.00 60.59 87 PRO A C 1
ATOM 722 O O . PRO A 1 87 ? -3.158 0.975 -26.344 1.00 60.59 87 PRO A O 1
ATOM 725 N N . LYS A 1 88 ? -2.634 -1.213 -26.292 1.00 55.88 88 LYS A N 1
ATOM 726 C CA . LYS A 1 88 ? -3.784 -1.665 -25.497 1.00 55.88 88 LYS A CA 1
ATOM 727 C C . LYS A 1 88 ? -3.505 -1.727 -23.996 1.00 55.88 88 LYS A C 1
ATOM 729 O O . LYS A 1 88 ? -4.449 -1.923 -23.234 1.00 55.88 88 LYS A O 1
ATOM 734 N N . ALA A 1 89 ? -2.247 -1.614 -23.559 1.00 57.56 89 ALA A N 1
ATOM 735 C CA . ALA A 1 89 ? -2.003 -1.502 -22.130 1.00 57.56 89 ALA A CA 1
ATOM 736 C C . ALA A 1 89 ? -2.615 -0.197 -21.644 1.00 57.56 89 ALA A C 1
ATOM 738 O O . ALA A 1 89 ? -2.532 0.835 -22.314 1.00 57.56 89 ALA A O 1
ATOM 739 N N . ILE A 1 90 ? -3.205 -0.261 -20.455 1.00 56.78 90 ILE A N 1
ATOM 740 C CA . ILE A 1 90 ? -3.595 0.930 -19.718 1.00 56.78 90 ILE A CA 1
ATOM 741 C C . ILE A 1 90 ? -2.306 1.711 -19.486 1.00 56.78 90 ILE A C 1
ATOM 743 O O . ILE A 1 90 ? -1.468 1.340 -18.662 1.00 56.78 90 ILE A O 1
ATOM 747 N N . GLN A 1 91 ? -2.117 2.749 -20.293 1.00 49.78 91 GLN A N 1
ATOM 748 C CA . GLN A 1 91 ? -0.962 3.618 -20.191 1.00 49.78 91 GLN A CA 1
ATOM 749 C C . GLN A 1 91 ? -1.000 4.260 -18.811 1.00 49.78 91 GLN A C 1
ATOM 751 O O . GLN A 1 91 ? -2.045 4.766 -18.391 1.00 49.78 91 GLN A O 1
ATOM 756 N N . LYS A 1 92 ? 0.130 4.242 -18.094 1.00 43.47 92 LYS A N 1
ATOM 757 C CA . LYS A 1 92 ? 0.242 5.005 -16.849 1.00 43.47 92 LYS A CA 1
ATOM 758 C C . LYS A 1 92 ? -0.102 6.454 -17.183 1.00 43.47 92 LYS A C 1
ATOM 760 O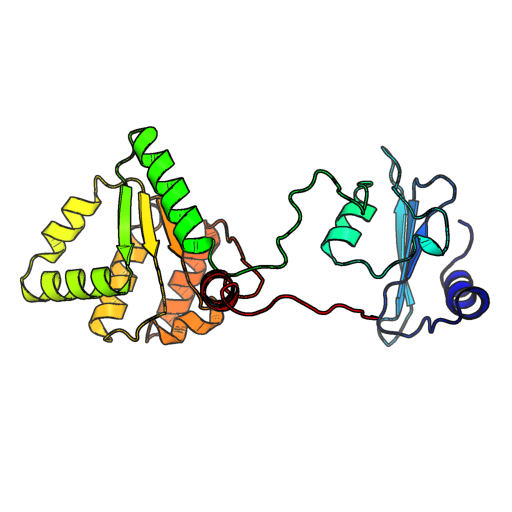 O . LYS A 1 92 ? 0.566 7.080 -18.008 1.00 43.47 92 LYS A O 1
ATOM 765 N N . SER A 1 93 ? -1.166 6.981 -16.582 1.00 41.59 93 SER A N 1
ATOM 766 C CA . SER A 1 93 ? -1.500 8.387 -16.745 1.00 41.59 93 SER A CA 1
ATOM 767 C C . SER A 1 93 ? -0.323 9.217 -16.235 1.00 41.59 93 SER A C 1
ATOM 769 O O . SER A 1 93 ? 0.147 9.012 -15.120 1.00 41.59 93 SER A O 1
ATOM 771 N N . LYS A 1 94 ? 0.138 10.195 -17.028 1.00 42.91 94 LYS A N 1
ATOM 772 C CA . LYS A 1 94 ? 1.146 11.183 -16.590 1.00 42.91 94 LYS A CA 1
ATOM 773 C C . LYS A 1 94 ? 0.693 12.000 -15.363 1.00 42.91 94 LYS A C 1
ATOM 775 O O . LYS A 1 94 ? 1.504 12.673 -14.742 1.00 42.91 94 LYS A O 1
ATOM 780 N N . LYS A 1 95 ? -0.596 11.938 -15.016 1.00 41.62 95 LYS A N 1
ATOM 781 C CA . LYS A 1 95 ? -1.229 12.581 -13.858 1.00 41.62 95 LYS A CA 1
ATOM 782 C C . LYS A 1 95 ? -1.427 11.546 -12.750 1.00 41.62 95 LYS A C 1
ATOM 784 O O . LYS A 1 95 ? -2.002 10.489 -12.999 1.00 41.62 95 LYS A O 1
ATOM 789 N N . GLY A 1 96 ? -0.914 11.841 -11.563 1.00 46.50 96 GLY A N 1
ATOM 790 C CA . GLY A 1 96 ? -0.636 10.903 -10.476 1.00 46.50 96 GLY A CA 1
ATOM 791 C C . GLY A 1 96 ? -1.460 11.028 -9.190 1.00 46.50 96 GLY A C 1
ATOM 792 O O . GLY A 1 96 ? -2.687 10.980 -9.230 1.00 46.50 96 GLY A O 1
ATOM 793 N N . ILE A 1 97 ? -0.768 11.017 -8.036 1.00 52.81 97 ILE A N 1
ATOM 794 C CA . ILE A 1 97 ? -1.237 10.537 -6.716 1.00 52.81 97 ILE A CA 1
ATOM 795 C C . ILE A 1 97 ? -2.632 11.069 -6.323 1.00 52.81 97 ILE A C 1
ATOM 797 O O . ILE A 1 97 ? -2.780 12.145 -5.755 1.00 52.81 97 ILE A O 1
ATOM 801 N N . SER A 1 98 ? -3.680 10.292 -6.606 1.00 59.62 98 SER A N 1
ATOM 802 C CA . SER A 1 98 ? -5.020 10.430 -5.993 1.00 59.62 98 SER A CA 1
ATOM 803 C C . SER A 1 98 ? -5.887 9.176 -6.126 1.00 59.62 98 SER A C 1
ATOM 805 O O . SER A 1 98 ? -7.072 9.195 -5.796 1.00 59.62 98 SER A O 1
ATOM 807 N N . GLY A 1 99 ? -5.316 8.073 -6.607 1.00 68.56 99 GLY A N 1
ATOM 808 C CA . GLY A 1 99 ? -6.055 6.831 -6.790 1.00 68.56 99 GLY A CA 1
ATOM 809 C C . GLY A 1 99 ? -6.160 5.980 -5.528 1.00 68.56 99 GLY A C 1
ATOM 810 O O . GLY A 1 99 ? -7.005 5.103 -5.503 1.00 68.56 99 GLY A O 1
ATOM 811 N N . LYS A 1 100 ? -5.344 6.217 -4.485 1.00 83.88 100 LYS A N 1
ATOM 812 C CA . LYS A 1 100 ? -5.240 5.303 -3.328 1.00 83.88 100 LYS A CA 1
ATOM 813 C C . LYS A 1 100 ? -6.568 5.172 -2.578 1.00 83.88 100 LYS A C 1
ATOM 815 O O . LYS A 1 100 ? -7.121 4.080 -2.512 1.00 83.88 100 LYS A O 1
ATOM 820 N N . THR A 1 101 ? -7.115 6.294 -2.106 1.00 85.50 101 THR A N 1
ATOM 821 C CA . THR A 1 101 ? -8.434 6.336 -1.455 1.00 85.50 101 THR A CA 1
ATOM 822 C C . THR A 1 101 ? -9.539 5.904 -2.411 1.00 85.50 101 THR A C 1
ATOM 824 O O . THR A 1 101 ? -10.403 5.128 -2.033 1.00 85.50 101 THR A O 1
ATOM 827 N N . HIS A 1 102 ? -9.506 6.351 -3.671 1.00 84.94 102 HIS A N 1
ATOM 828 C CA . HIS A 1 102 ? -10.547 6.004 -4.641 1.00 84.94 102 HIS A CA 1
ATOM 829 C C . HIS A 1 102 ? -10.598 4.494 -4.924 1.00 84.94 102 HIS A C 1
ATOM 831 O O . HIS A 1 102 ? -11.676 3.908 -4.942 1.00 84.94 102 HIS A O 1
ATOM 837 N N . LEU A 1 103 ? -9.435 3.858 -5.083 1.00 86.25 103 LEU A N 1
ATOM 838 C CA . LEU A 1 103 ? -9.301 2.415 -5.251 1.00 86.25 103 LEU A CA 1
ATOM 839 C C . LEU A 1 103 ? -9.763 1.676 -3.996 1.00 86.25 103 LEU A C 1
ATOM 841 O O . LEU A 1 103 ? -10.555 0.747 -4.111 1.00 86.25 103 LEU A O 1
ATOM 845 N N . ALA A 1 104 ? -9.315 2.108 -2.813 1.00 91.12 104 ALA A N 1
ATOM 846 C CA . ALA A 1 104 ? -9.729 1.514 -1.546 1.00 91.12 104 ALA A CA 1
ATOM 847 C C . ALA A 1 104 ? -11.256 1.564 -1.379 1.00 91.12 104 ALA A C 1
ATOM 849 O O . ALA A 1 104 ? -11.883 0.541 -1.119 1.00 91.12 104 ALA A O 1
ATOM 850 N N . THR A 1 105 ? -11.871 2.722 -1.628 1.00 89.50 105 THR A N 1
ATOM 851 C CA . THR A 1 105 ? -13.327 2.896 -1.591 1.00 89.50 105 THR A CA 1
ATOM 852 C C . THR A 1 105 ? -14.036 2.056 -2.652 1.00 89.50 105 THR A C 1
ATOM 854 O O . THR A 1 105 ? -15.072 1.465 -2.359 1.00 89.50 105 THR A O 1
ATOM 857 N N . GLY A 1 106 ? -13.495 1.964 -3.870 1.00 90.69 106 GLY A N 1
ATOM 858 C CA . GLY A 1 106 ? -14.053 1.126 -4.935 1.00 90.69 106 GLY A CA 1
ATOM 859 C C . GLY A 1 106 ? -14.051 -0.362 -4.573 1.00 90.69 106 GLY A C 1
ATOM 860 O O . GLY A 1 106 ? -15.069 -1.035 -4.734 1.00 90.69 106 GLY A O 1
ATOM 861 N N . LEU A 1 107 ? -12.942 -0.857 -4.017 1.00 91.00 107 LEU A N 1
ATOM 862 C CA . LEU A 1 107 ? -12.825 -2.227 -3.511 1.00 91.00 107 LEU A CA 1
ATOM 863 C C . LEU A 1 107 ? -13.777 -2.474 -2.336 1.00 91.00 107 LEU A C 1
ATOM 865 O O . LEU A 1 107 ? -14.498 -3.467 -2.339 1.00 91.00 107 LEU A O 1
ATOM 869 N N . GLY A 1 108 ? -13.840 -1.544 -1.380 1.00 93.88 108 GLY A N 1
ATOM 870 C CA . GLY A 1 108 ? -14.767 -1.614 -0.250 1.00 93.88 108 GLY A CA 1
ATOM 871 C C . GLY A 1 108 ? -16.221 -1.672 -0.694 1.00 93.88 108 GLY A C 1
ATOM 872 O O . GLY A 1 108 ? -16.972 -2.537 -0.258 1.00 93.88 108 GLY A O 1
ATOM 873 N N . ARG A 1 109 ? -16.610 -0.811 -1.638 1.00 95.19 109 ARG A N 1
ATOM 874 C CA . ARG A 1 109 ? -17.950 -0.836 -2.223 1.00 95.19 109 ARG A CA 1
ATOM 875 C C . ARG A 1 109 ? -18.240 -2.186 -2.879 1.00 95.19 109 ARG A C 1
ATOM 877 O O . ARG A 1 109 ? -19.319 -2.732 -2.667 1.00 95.19 109 ARG A O 1
ATOM 884 N N . LYS A 1 110 ? -17.293 -2.731 -3.650 1.00 95.50 110 LYS A N 1
ATOM 885 C CA . LYS A 1 110 ? -17.487 -4.030 -4.298 1.00 95.50 110 LYS A CA 1
ATOM 886 C C . LYS A 1 110 ? -17.633 -5.164 -3.282 1.00 95.50 110 LYS A C 1
ATOM 888 O O . LYS A 1 110 ? -18.445 -6.057 -3.499 1.00 95.50 110 LYS A O 1
ATOM 893 N N . ALA A 1 111 ? -16.891 -5.114 -2.178 1.00 94.81 111 ALA A N 1
ATOM 894 C CA . ALA A 1 111 ? -17.029 -6.064 -1.081 1.00 94.81 111 ALA A CA 1
ATOM 895 C C . ALA A 1 111 ? -18.414 -5.963 -0.413 1.00 94.81 111 ALA A C 1
ATOM 897 O O . ALA A 1 111 ? -19.065 -6.990 -0.236 1.00 94.81 111 ALA A O 1
ATOM 898 N N . CYS A 1 112 ? -18.928 -4.751 -0.163 1.00 95.69 112 CYS A N 1
ATOM 899 C CA . CYS A 1 112 ? -20.302 -4.571 0.324 1.00 95.69 112 CYS A CA 1
ATOM 900 C C . CYS A 1 112 ? -21.342 -5.170 -0.638 1.00 95.69 112 CYS A C 1
ATOM 902 O O . CYS A 1 112 ? -22.278 -5.832 -0.202 1.00 95.69 112 CYS A O 1
ATOM 904 N N . GLU A 1 113 ? -21.183 -4.964 -1.951 1.00 96.81 113 GLU A N 1
ATOM 905 C CA . GLU A 1 113 ? -22.078 -5.535 -2.974 1.00 96.81 113 GLU A CA 1
ATOM 906 C C . GLU A 1 113 ? -22.075 -7.075 -2.981 1.00 96.81 113 GLU A C 1
ATOM 908 O O . GLU A 1 113 ? -23.044 -7.685 -3.424 1.00 96.81 113 GLU A O 1
ATOM 913 N N . LEU A 1 114 ? -21.000 -7.702 -2.497 1.00 96.94 114 LEU A N 1
ATOM 914 C CA . LEU A 1 114 ? -20.871 -9.154 -2.352 1.00 96.94 114 LEU A CA 1
ATOM 915 C C . LEU A 1 114 ? -21.332 -9.668 -0.975 1.00 96.94 114 LEU A C 1
ATOM 917 O O . LEU A 1 114 ? -21.255 -10.867 -0.726 1.00 96.94 114 LEU A O 1
ATOM 921 N N . GLY A 1 115 ? -21.828 -8.786 -0.100 1.00 95.94 115 GLY A N 1
ATOM 922 C CA . GLY A 1 115 ? -22.365 -9.143 1.215 1.00 95.94 115 GLY A CA 1
ATOM 923 C C . GLY A 1 115 ? -21.354 -9.138 2.364 1.00 95.94 115 GLY A C 1
ATOM 924 O O . GLY A 1 115 ? -21.716 -9.553 3.460 1.00 95.94 115 GLY A O 1
ATOM 925 N N . TYR A 1 116 ? -20.123 -8.667 2.147 1.00 97.25 116 TYR A N 1
ATOM 926 C CA . TYR A 1 116 ? -19.131 -8.529 3.217 1.00 97.25 116 TYR A CA 1
ATOM 927 C C . TYR A 1 116 ? -19.404 -7.292 4.082 1.00 97.25 116 TYR A C 1
ATOM 929 O O . TYR A 1 116 ? -19.723 -6.217 3.562 1.00 97.25 116 TYR A O 1
ATOM 937 N N . GLU A 1 117 ? -19.216 -7.409 5.396 1.00 96.81 117 GLU A N 1
ATOM 938 C CA . GLU A 1 117 ? -19.275 -6.273 6.317 1.00 96.81 117 GLU A CA 1
ATOM 939 C C . GLU A 1 117 ? -17.961 -5.487 6.218 1.00 96.81 117 GLU A C 1
ATOM 941 O O . GLU A 1 117 ? -16.889 -5.946 6.628 1.00 96.81 117 GLU A O 1
ATOM 946 N N . VAL A 1 118 ? -18.045 -4.269 5.684 1.00 96.31 118 VAL A N 1
ATOM 947 C CA . VAL A 1 118 ? -16.887 -3.395 5.468 1.00 96.31 118 VAL A CA 1
ATOM 948 C C . VAL A 1 118 ? -16.928 -2.208 6.422 1.00 96.31 118 VAL A C 1
ATOM 950 O O . VAL A 1 118 ? -17.964 -1.564 6.601 1.00 96.31 118 VAL A O 1
ATOM 953 N N . ARG A 1 119 ? -15.777 -1.853 6.997 1.00 95.88 119 ARG A N 1
ATOM 954 C CA . ARG A 1 119 ? -15.601 -0.607 7.754 1.00 95.88 119 ARG A CA 1
ATOM 955 C C . ARG A 1 119 ? -14.541 0.269 7.118 1.00 95.88 119 ARG A C 1
ATOM 957 O O . ARG A 1 119 ? -13.452 -0.196 6.810 1.00 95.88 119 ARG A O 1
ATOM 964 N N . PHE A 1 120 ? -14.858 1.550 6.965 1.00 95.94 120 PHE A N 1
ATOM 965 C CA . PHE A 1 120 ? -13.931 2.564 6.480 1.00 95.94 120 PHE A CA 1
ATOM 966 C C . PHE A 1 120 ? -13.635 3.560 7.595 1.00 95.94 120 PHE A C 1
ATOM 968 O O . PHE A 1 120 ? -14.557 4.140 8.168 1.00 95.94 120 PHE A O 1
ATOM 975 N N . TYR A 1 121 ? -12.353 3.794 7.847 1.00 95.19 121 TYR A N 1
ATOM 976 C CA . TYR A 1 121 ? -11.869 4.768 8.808 1.00 95.19 121 TYR A CA 1
ATOM 977 C C . TYR A 1 121 ? -10.802 5.649 8.173 1.00 95.19 121 TYR A C 1
ATOM 979 O O . TYR A 1 121 ? -9.853 5.151 7.571 1.00 95.19 121 TYR A O 1
ATOM 987 N N . ARG A 1 122 ? -10.898 6.964 8.392 1.00 92.81 122 ARG A N 1
ATOM 988 C CA . ARG A 1 122 ? -9.689 7.793 8.370 1.00 92.81 122 ARG A CA 1
ATOM 989 C C . ARG A 1 122 ? -8.886 7.468 9.617 1.00 92.81 122 ARG A C 1
ATOM 991 O O . ARG A 1 122 ? -9.454 7.478 10.709 1.00 92.81 122 ARG A O 1
ATOM 998 N N . VAL A 1 123 ? -7.590 7.209 9.468 1.00 93.56 123 VAL A N 1
ATOM 999 C CA . VAL A 1 123 ? -6.751 6.753 10.588 1.00 93.56 123 VAL A CA 1
ATOM 1000 C C . VAL A 1 123 ? -6.790 7.735 11.760 1.00 93.56 123 VAL A C 1
ATOM 1002 O O . VAL A 1 123 ? -6.938 7.300 12.895 1.00 93.56 123 VAL A O 1
ATOM 1005 N N . ALA A 1 124 ? -6.748 9.045 11.502 1.00 90.81 124 ALA A N 1
ATOM 1006 C CA . ALA A 1 124 ? -6.829 10.052 12.562 1.00 90.81 124 ALA A CA 1
ATOM 1007 C C . ALA A 1 124 ? -8.112 9.930 13.405 1.00 90.81 124 ALA A C 1
ATOM 1009 O O . ALA A 1 124 ? -8.043 9.897 14.629 1.00 90.81 124 ALA A O 1
ATOM 1010 N N . HIS A 1 125 ? -9.270 9.764 12.759 1.00 92.38 125 HIS A N 1
ATOM 1011 C CA . HIS A 1 125 ? -10.539 9.585 13.471 1.00 92.38 125 HIS A CA 1
ATOM 1012 C C . HIS A 1 125 ? -10.601 8.249 14.218 1.00 92.38 125 HIS A C 1
ATOM 1014 O O . HIS A 1 125 ? -11.192 8.178 15.290 1.00 92.38 125 HIS A O 1
ATOM 1020 N N . LEU A 1 126 ? -10.000 7.187 13.670 1.00 94.50 126 LEU A N 1
ATOM 1021 C CA . LEU A 1 126 ? -9.915 5.906 14.370 1.00 94.50 126 LEU A CA 1
ATOM 1022 C C . LEU A 1 126 ? -9.097 6.039 15.656 1.00 94.50 126 LEU A C 1
ATOM 1024 O O . LEU A 1 126 ? -9.516 5.534 16.690 1.00 94.50 126 LEU A O 1
ATOM 1028 N N . VAL A 1 127 ? -7.958 6.731 15.604 1.00 93.56 127 VAL A N 1
ATOM 1029 C CA . VAL A 1 127 ? -7.128 6.985 16.789 1.00 93.56 127 VAL A CA 1
ATOM 1030 C C . VAL A 1 127 ? -7.924 7.747 17.850 1.00 93.56 127 VAL A C 1
ATOM 1032 O O . VAL A 1 127 ? -7.969 7.312 18.998 1.00 93.56 127 VAL A O 1
ATOM 1035 N N . GLU A 1 128 ? -8.620 8.817 17.465 1.00 92.44 128 GLU A N 1
ATOM 1036 C CA . GLU A 1 128 ? -9.482 9.578 18.379 1.00 92.44 128 GLU A CA 1
ATOM 1037 C C . GLU A 1 128 ? -10.598 8.709 18.988 1.00 92.44 128 GLU A C 1
ATOM 1039 O O . GLU A 1 128 ? -10.843 8.770 20.195 1.00 92.44 128 GLU A O 1
ATOM 1044 N N . GLU A 1 129 ? -11.259 7.867 18.185 1.00 94.31 129 GLU A N 1
ATOM 1045 C CA . GLU A 1 129 ? -12.299 6.950 18.672 1.00 94.31 129 GLU A CA 1
ATOM 1046 C C . GLU A 1 129 ? -11.724 5.926 19.664 1.00 94.31 129 GLU A C 1
ATOM 1048 O O . GLU A 1 129 ? -12.354 5.638 20.684 1.00 94.31 129 GLU A O 1
ATOM 1053 N N . LEU A 1 130 ? -10.522 5.403 19.407 1.00 95.00 130 LEU A N 1
ATOM 1054 C CA . LEU A 1 130 ? -9.842 4.454 20.290 1.00 95.00 130 LEU A CA 1
ATOM 1055 C C . LEU A 1 130 ? -9.432 5.098 21.615 1.00 95.00 130 LEU A C 1
ATOM 1057 O O . LEU A 1 130 ? -9.673 4.510 22.670 1.00 95.00 130 LEU A O 1
ATOM 1061 N N . GLU A 1 131 ? -8.872 6.307 21.589 1.00 94.75 131 GLU A N 1
ATOM 1062 C CA . GLU A 1 131 ? -8.516 7.051 22.803 1.00 94.75 131 GLU A CA 1
ATOM 1063 C C . GLU A 1 131 ? -9.760 7.363 23.648 1.00 94.75 131 GLU A C 1
ATOM 1065 O O . GLU A 1 131 ? -9.771 7.161 24.866 1.00 94.75 131 GLU A O 1
ATOM 1070 N N . GLN A 1 132 ? -10.852 7.799 23.013 1.00 94.88 132 GLN A N 1
ATOM 1071 C CA . GLN A 1 132 ? -12.123 8.024 23.703 1.00 94.88 132 GLN A CA 1
ATOM 1072 C C . GLN A 1 132 ? -12.707 6.722 24.259 1.00 94.88 132 GLN A C 1
ATOM 1074 O O . GLN A 1 132 ? -13.247 6.709 25.369 1.00 94.88 132 GLN A O 1
ATOM 1079 N N . ALA A 1 133 ? -12.614 5.620 23.514 1.00 94.94 133 ALA A N 1
ATOM 1080 C CA . ALA A 1 133 ? -13.054 4.315 23.980 1.00 94.94 133 ALA A CA 1
ATOM 1081 C C . ALA A 1 133 ? -12.218 3.838 25.173 1.00 94.94 133 ALA A C 1
ATOM 1083 O O . ALA A 1 133 ? -12.789 3.276 26.105 1.00 94.94 133 ALA A O 1
ATOM 1084 N N . LEU A 1 134 ? -10.907 4.092 25.191 1.00 94.56 134 LEU A N 1
ATOM 1085 C CA . LEU A 1 134 ? -10.038 3.764 26.321 1.00 94.56 134 LEU A CA 1
ATOM 1086 C C . LEU A 1 134 ? -10.440 4.558 27.566 1.00 94.56 134 LEU A C 1
ATOM 1088 O O . LEU A 1 134 ? -10.762 3.960 28.590 1.00 94.56 134 LEU A O 1
ATOM 1092 N N . ARG A 1 135 ? -10.535 5.890 27.454 1.00 95.19 135 ARG A N 1
ATOM 1093 C CA . ARG A 1 135 ? -10.906 6.781 28.572 1.00 95.19 135 ARG A CA 1
ATOM 1094 C C . ARG A 1 135 ? -12.259 6.439 29.192 1.00 95.19 135 ARG A C 1
ATOM 1096 O O . ARG A 1 135 ? -12.445 6.587 30.394 1.00 95.19 135 ARG A O 1
ATOM 1103 N N . ASN A 1 136 ? -13.199 5.970 28.375 1.00 95.31 136 ASN A N 1
ATOM 1104 C CA . ASN A 1 136 ? -14.546 5.615 28.813 1.00 95.31 136 ASN A CA 1
ATOM 1105 C C . ASN A 1 136 ? -14.714 4.122 29.158 1.00 95.31 136 ASN A C 1
ATOM 1107 O O . ASN A 1 136 ? -15.848 3.686 29.357 1.00 95.31 136 ASN A O 1
ATOM 1111 N N . ASN A 1 137 ? -13.636 3.325 29.195 1.00 93.94 137 ASN A N 1
ATOM 1112 C CA . ASN A 1 137 ? -13.672 1.869 29.412 1.00 93.94 137 ASN A CA 1
ATOM 1113 C C . ASN A 1 137 ? -14.582 1.105 28.422 1.00 93.94 137 ASN A C 1
ATOM 1115 O O . ASN A 1 137 ? -15.246 0.129 28.768 1.00 93.94 137 ASN A O 1
ATOM 1119 N N . ARG A 1 138 ? -14.618 1.546 27.160 1.00 93.81 138 ARG A N 1
ATOM 1120 C CA . ARG A 1 138 ? -15.422 0.985 26.057 1.00 93.81 138 ARG A CA 1
ATOM 1121 C C . ARG A 1 138 ? -14.597 0.340 24.938 1.00 93.81 138 ARG A C 1
ATOM 1123 O O . ARG A 1 138 ? -15.163 -0.016 23.905 1.00 93.81 138 ARG A O 1
ATOM 1130 N N . LEU A 1 139 ? -13.292 0.130 25.122 1.00 92.38 139 LEU A N 1
ATOM 1131 C CA . LEU A 1 139 ? -12.457 -0.573 24.132 1.00 92.38 139 LEU A CA 1
ATOM 1132 C C . LEU A 1 139 ? -12.949 -1.994 23.836 1.00 92.38 139 LEU A C 1
ATOM 1134 O O . LEU A 1 139 ? -12.930 -2.424 22.685 1.00 92.38 139 LEU A O 1
ATOM 1138 N N . SER A 1 140 ? -13.434 -2.718 24.846 1.00 92.19 140 SER A N 1
ATOM 1139 C CA . SER A 1 140 ? -14.011 -4.058 24.667 1.00 92.19 140 SER A CA 1
ATOM 1140 C C . SER A 1 140 ? -15.228 -4.035 23.739 1.00 92.19 140 SER A C 1
ATOM 1142 O O . SER A 1 140 ? -15.362 -4.881 22.858 1.00 92.19 140 SER A O 1
ATOM 1144 N N . ALA A 1 141 ? -16.084 -3.020 23.873 1.00 92.19 141 ALA A N 1
ATOM 1145 C CA . ALA A 1 141 ? -17.222 -2.818 22.987 1.00 92.19 141 ALA A CA 1
ATOM 1146 C C . ALA A 1 141 ? -16.773 -2.474 21.558 1.00 92.19 141 ALA A C 1
ATOM 1148 O O . ALA A 1 141 ? -17.353 -2.992 20.604 1.00 92.19 141 ALA A O 1
ATOM 1149 N N . PHE A 1 142 ? -15.728 -1.651 21.395 1.00 91.88 142 PHE A N 1
ATOM 1150 C CA . PHE A 1 142 ? -15.135 -1.380 20.081 1.00 91.88 142 PHE A CA 1
ATOM 1151 C C . PHE A 1 142 ? -14.669 -2.680 19.411 1.00 91.88 142 PHE A C 1
ATOM 1153 O O . PHE A 1 142 ? -15.101 -2.977 18.298 1.00 91.88 142 PHE A O 1
ATOM 1160 N N . ARG A 1 143 ? -13.872 -3.490 20.119 1.00 91.06 143 ARG A N 1
ATOM 1161 C CA . ARG A 1 143 ? -13.346 -4.779 19.635 1.00 91.06 143 ARG A CA 1
ATOM 1162 C C . ARG A 1 143 ? -14.463 -5.737 19.227 1.00 91.06 143 ARG A C 1
ATOM 1164 O O . ARG A 1 143 ? -14.452 -6.240 18.109 1.00 91.06 143 ARG A O 1
ATOM 1171 N N . LYS A 1 144 ? -15.494 -5.878 20.063 1.00 91.44 144 LYS A N 1
ATOM 1172 C CA . LYS A 1 144 ? -16.661 -6.723 19.768 1.00 91.44 144 LYS A CA 1
ATOM 1173 C C . LYS A 1 144 ? -17.399 -6.298 18.496 1.00 91.44 144 LYS A C 1
ATOM 1175 O O . LYS A 1 144 ? -17.878 -7.134 17.738 1.00 91.44 144 LYS A O 1
ATOM 1180 N N . ARG A 1 145 ? -17.489 -4.991 18.215 1.00 90.50 145 ARG A N 1
ATOM 1181 C CA . ARG A 1 145 ? -18.073 -4.508 16.948 1.00 90.50 145 ARG A CA 1
ATOM 1182 C C . ARG A 1 145 ? -17.218 -4.868 15.736 1.00 90.50 145 ARG A C 1
ATOM 1184 O O . ARG A 1 145 ? -17.785 -5.016 14.658 1.00 90.50 145 ARG A O 1
ATOM 1191 N N . MET A 1 146 ? -15.902 -4.991 15.906 1.00 91.19 146 MET A N 1
ATOM 1192 C CA . MET A 1 146 ? -14.982 -5.355 14.830 1.00 91.19 146 MET A CA 1
ATOM 1193 C C . MET A 1 146 ? -14.980 -6.857 14.534 1.00 91.19 146 MET A C 1
ATOM 1195 O O . MET A 1 146 ? -14.647 -7.229 13.416 1.00 91.19 146 MET A O 1
ATOM 1199 N N . GLU A 1 147 ? -15.398 -7.726 15.462 1.00 90.56 147 GLU A N 1
ATOM 1200 C CA . GLU A 1 147 ? -15.449 -9.186 15.249 1.00 90.56 147 GLU A CA 1
ATOM 1201 C C . GLU A 1 147 ? -16.200 -9.566 13.968 1.00 90.56 147 GLU A C 1
ATOM 1203 O O . GLU A 1 147 ? -15.672 -10.330 13.164 1.00 90.56 147 GLU A O 1
ATOM 1208 N N . LYS A 1 148 ? -17.361 -8.947 13.731 1.00 91.00 148 LYS A N 1
ATOM 1209 C CA . LYS A 1 148 ? -18.225 -9.180 12.561 1.00 91.00 148 LYS A CA 1
ATOM 1210 C C . LYS A 1 148 ? -17.767 -8.513 11.258 1.00 91.00 148 LYS A C 1
ATOM 1212 O O . LYS A 1 148 ? -18.483 -8.592 10.272 1.00 91.00 148 LYS A O 1
ATOM 1217 N N . VAL A 1 149 ? -16.663 -7.768 11.277 1.00 94.69 149 VAL A N 1
ATOM 1218 C CA . VAL A 1 149 ? -16.164 -7.026 10.112 1.00 94.69 149 VAL A CA 1
ATOM 1219 C C . VAL A 1 149 ? -15.213 -7.916 9.325 1.00 94.69 149 VAL A C 1
ATOM 1221 O O . VAL A 1 149 ? -14.266 -8.459 9.901 1.00 94.69 149 VAL A O 1
ATOM 1224 N N . ASP A 1 150 ? -15.439 -8.015 8.019 1.00 94.62 150 ASP A N 1
ATOM 1225 C CA . ASP A 1 150 ? -14.642 -8.830 7.097 1.00 94.62 150 ASP A CA 1
ATOM 1226 C C . ASP A 1 150 ? -13.485 -8.028 6.484 1.00 94.62 150 ASP A C 1
ATOM 1228 O O . ASP A 1 150 ? -12.369 -8.533 6.326 1.00 94.62 150 ASP A O 1
ATOM 1232 N N . LEU A 1 151 ? -13.746 -6.753 6.162 1.00 95.06 151 LEU A N 1
ATOM 1233 C CA . LEU A 1 151 ? -12.787 -5.839 5.543 1.00 95.06 151 LEU A CA 1
ATOM 1234 C C . LEU A 1 151 ? -12.713 -4.509 6.297 1.00 95.06 151 LEU A C 1
ATOM 1236 O O . LEU A 1 151 ? -13.710 -3.800 6.448 1.00 95.06 151 LEU A O 1
ATOM 1240 N N . VAL A 1 152 ? -11.502 -4.127 6.696 1.00 95.06 152 VAL A N 1
ATOM 1241 C CA . VAL A 1 152 ? -11.210 -2.822 7.296 1.00 95.06 152 VAL A CA 1
ATOM 1242 C C . VAL A 1 152 ? -10.380 -1.978 6.333 1.00 95.06 152 VAL A C 1
ATOM 1244 O O . VAL A 1 152 ? -9.326 -2.398 5.865 1.00 95.06 152 VAL A O 1
ATOM 1247 N N . ILE A 1 153 ? -10.840 -0.764 6.050 1.00 95.44 153 ILE A N 1
ATOM 1248 C CA . ILE A 1 153 ? -10.130 0.219 5.234 1.00 95.44 153 ILE A CA 1
ATOM 1249 C C . ILE A 1 153 ? -9.625 1.334 6.147 1.00 95.44 153 ILE A C 1
ATOM 1251 O O . ILE A 1 153 ? -10.421 2.021 6.785 1.00 95.44 153 ILE A O 1
ATOM 1255 N N . LEU A 1 154 ? -8.307 1.508 6.187 1.00 93.88 154 LEU A N 1
ATOM 1256 C CA . LEU A 1 154 ? -7.591 2.529 6.943 1.00 93.88 154 LEU A CA 1
ATOM 1257 C C . LEU A 1 154 ? -7.003 3.555 5.966 1.00 93.88 154 LEU A C 1
ATOM 1259 O O . LEU A 1 154 ? -5.997 3.303 5.303 1.00 93.88 154 LEU A O 1
ATOM 1263 N N . ASP A 1 155 ? -7.652 4.707 5.847 1.00 91.94 155 ASP A N 1
ATOM 1264 C CA . ASP A 1 155 ? -7.293 5.756 4.892 1.00 91.94 155 ASP A CA 1
ATOM 1265 C C . ASP A 1 155 ? -6.452 6.869 5.543 1.00 91.94 155 ASP A C 1
ATOM 1267 O O . ASP A 1 155 ? -6.663 7.222 6.705 1.00 91.94 155 ASP A O 1
ATOM 1271 N N . GLU A 1 156 ? -5.524 7.449 4.774 1.00 87.69 156 GLU A N 1
ATOM 1272 C CA . GLU A 1 156 ? -4.684 8.595 5.170 1.00 87.69 156 GLU A CA 1
ATOM 1273 C C . GLU A 1 156 ? -3.724 8.299 6.343 1.00 87.69 156 GLU A C 1
ATOM 1275 O O . GLU A 1 156 ? -3.457 9.146 7.199 1.00 87.69 156 GLU A O 1
ATOM 1280 N N . MET A 1 157 ? -3.143 7.095 6.359 1.00 86.56 157 MET A N 1
ATOM 1281 C CA . MET A 1 157 ? -2.102 6.710 7.315 1.00 86.56 157 MET A CA 1
ATOM 1282 C C . MET A 1 157 ? -0.865 7.608 7.176 1.00 86.56 157 MET A C 1
ATOM 1284 O O . MET A 1 157 ? -0.240 7.644 6.112 1.00 86.56 157 MET A O 1
ATOM 1288 N N . GLY A 1 158 ? -0.489 8.283 8.267 1.00 74.62 158 GLY A N 1
ATOM 1289 C CA . GLY A 1 158 ? 0.706 9.131 8.336 1.00 74.62 158 GLY A CA 1
ATOM 1290 C C . GLY A 1 158 ? 0.508 10.602 7.971 1.00 74.62 158 GLY A C 1
ATOM 1291 O O . GLY A 1 158 ? 1.496 11.314 7.804 1.00 74.62 158 GLY A O 1
ATOM 1292 N N . TYR A 1 159 ? -0.739 11.069 7.847 1.00 70.56 159 TYR A N 1
ATOM 1293 C CA . TYR A 1 159 ? -1.022 12.476 7.542 1.00 70.56 159 TYR A CA 1
ATOM 1294 C C . TYR A 1 159 ? -0.934 13.407 8.766 1.00 70.56 159 TYR A C 1
ATOM 1296 O O . TYR A 1 159 ? -0.469 14.538 8.634 1.00 70.56 159 TYR A O 1
ATOM 1304 N N . LEU A 1 160 ? -1.353 12.945 9.951 1.00 71.44 160 LEU A N 1
ATOM 1305 C CA . LEU A 1 160 ? -1.314 13.712 11.204 1.00 71.44 160 LEU A CA 1
ATOM 1306 C C . LEU A 1 160 ? -0.438 13.010 12.251 1.00 71.44 160 LEU A C 1
ATOM 1308 O O . LEU A 1 160 ? -0.437 11.778 12.299 1.00 71.44 160 LEU A O 1
ATOM 1312 N N . PRO A 1 161 ? 0.293 13.764 13.092 1.00 71.12 161 PRO A N 1
ATOM 1313 C CA . PRO A 1 161 ? 0.988 13.190 14.235 1.00 71.12 161 PRO A CA 1
ATOM 1314 C C . PRO A 1 161 ? -0.030 12.699 15.273 1.00 71.12 161 PRO A C 1
ATOM 1316 O O . PRO A 1 161 ? -0.995 13.398 15.581 1.00 71.12 161 PRO A O 1
ATOM 1319 N N . PHE A 1 162 ? 0.198 11.507 15.821 1.00 81.62 162 PHE A N 1
ATOM 1320 C CA . PHE A 1 162 ? -0.640 10.922 16.868 1.00 81.62 162 PHE A CA 1
ATOM 1321 C C . PHE A 1 162 ? 0.007 11.083 18.243 1.00 81.62 162 PHE A C 1
ATOM 1323 O O . PHE A 1 162 ? 1.226 11.236 18.359 1.00 81.62 162 PHE A O 1
ATOM 1330 N N . SER A 1 163 ? -0.810 11.027 19.296 1.00 86.81 163 SER A N 1
ATOM 1331 C CA . SER A 1 163 ? -0.288 10.864 20.651 1.00 86.81 163 SER A CA 1
ATOM 1332 C C . SER A 1 163 ? 0.408 9.498 20.776 1.00 86.81 163 SER A C 1
ATOM 1334 O O . SER A 1 163 ? 0.130 8.576 20.004 1.00 86.81 163 SER A O 1
ATOM 1336 N N . LYS A 1 164 ? 1.305 9.343 21.758 1.00 86.12 164 LYS A N 1
ATOM 1337 C CA . LYS A 1 164 ? 1.961 8.050 22.014 1.00 86.12 164 LYS A CA 1
ATOM 1338 C C . LYS A 1 164 ? 0.929 6.950 22.307 1.00 86.12 164 LYS A C 1
ATOM 1340 O O . LYS A 1 164 ? 1.008 5.871 21.731 1.00 86.12 164 LYS A O 1
ATOM 1345 N N . GLU A 1 165 ? -0.061 7.259 23.142 1.00 89.44 165 GLU A N 1
ATOM 1346 C CA . GLU A 1 165 ? -1.150 6.347 23.514 1.00 89.44 165 GLU A CA 1
ATOM 1347 C C . GLU A 1 165 ? -2.015 5.983 22.297 1.00 89.44 165 GLU A C 1
ATOM 1349 O O . GLU A 1 165 ? -2.308 4.814 22.058 1.00 89.44 165 GLU A O 1
ATOM 1354 N N . GLY A 1 166 ? -2.345 6.964 21.456 1.00 90.56 166 GLY A N 1
ATOM 1355 C CA . GLY A 1 166 ? -3.087 6.755 20.217 1.00 90.56 166 GLY A CA 1
ATOM 1356 C C . GLY A 1 166 ? -2.340 5.888 19.199 1.00 90.56 166 GLY A C 1
ATOM 1357 O O . GLY A 1 166 ? -2.936 5.005 18.579 1.00 90.56 166 GLY A O 1
ATOM 1358 N N . ALA A 1 167 ? -1.026 6.087 19.052 1.00 88.19 167 ALA A N 1
ATOM 1359 C CA . ALA A 1 167 ? -0.180 5.260 18.194 1.00 88.19 167 ALA A CA 1
ATOM 1360 C C . ALA A 1 167 ? -0.083 3.811 18.704 1.00 88.19 167 ALA A C 1
ATOM 1362 O O . ALA A 1 167 ? -0.150 2.875 17.905 1.00 88.19 167 ALA A O 1
ATOM 1363 N N . GLU A 1 168 ? 0.025 3.615 20.022 1.00 88.88 168 GLU A N 1
ATOM 1364 C CA . GLU A 1 168 ? 0.016 2.292 20.660 1.00 88.88 168 GLU A CA 1
ATOM 1365 C C . GLU A 1 168 ? -1.335 1.581 20.482 1.00 88.88 168 GLU A C 1
ATOM 1367 O O . GLU A 1 168 ? -1.370 0.402 20.124 1.00 88.88 168 GLU A O 1
ATOM 1372 N N . LEU A 1 169 ? -2.456 2.290 20.648 1.00 91.25 169 LEU A N 1
ATOM 1373 C CA . LEU A 1 169 ? -3.797 1.743 20.416 1.00 91.25 169 LEU A CA 1
ATOM 1374 C C . LEU A 1 169 ? -4.014 1.350 18.952 1.00 91.25 169 LEU A C 1
ATOM 1376 O O . LEU A 1 169 ? -4.527 0.265 18.668 1.00 91.25 169 LEU A O 1
ATOM 1380 N N . LEU A 1 170 ? -3.597 2.204 18.014 1.00 90.69 170 LEU A N 1
ATOM 1381 C CA . LEU A 1 170 ? -3.655 1.903 16.585 1.00 90.69 170 LEU A CA 1
ATOM 1382 C C . LEU A 1 170 ? -2.820 0.664 16.251 1.00 90.69 170 LEU A C 1
ATOM 1384 O O . LEU A 1 170 ? -3.283 -0.214 15.526 1.00 90.69 170 LEU A O 1
ATOM 1388 N N . PHE A 1 171 ? -1.611 0.574 16.807 1.00 87.62 171 PHE A N 1
ATOM 1389 C CA . PHE A 1 171 ? -0.732 -0.578 16.637 1.00 87.62 171 PHE A CA 1
ATOM 1390 C C . PHE A 1 171 ? -1.395 -1.876 17.109 1.00 87.62 171 PHE A C 1
ATOM 1392 O O . PHE A 1 171 ? -1.383 -2.869 16.378 1.00 87.62 171 PHE A O 1
ATOM 1399 N N . GLN A 1 172 ? -1.986 -1.870 18.308 1.00 87.94 172 GLN A N 1
ATOM 1400 C CA . GLN A 1 172 ? -2.673 -3.037 18.865 1.00 87.94 172 GLN A CA 1
ATOM 1401 C C . GLN A 1 172 ? -3.815 -3.487 17.954 1.00 87.94 172 GLN A C 1
ATOM 1403 O O . GLN A 1 172 ? -3.888 -4.655 17.584 1.00 87.94 172 GLN A O 1
ATOM 1408 N N . ILE A 1 173 ? -4.656 -2.549 17.519 1.00 89.94 173 ILE A N 1
ATOM 1409 C CA . ILE A 1 173 ? -5.811 -2.849 16.672 1.00 89.94 173 ILE A CA 1
ATOM 1410 C C . ILE A 1 173 ? -5.396 -3.383 15.293 1.00 89.94 173 ILE A C 1
ATOM 1412 O O . ILE A 1 173 ? -5.958 -4.376 14.835 1.00 89.94 173 ILE A O 1
ATOM 1416 N N . ILE A 1 174 ? -4.391 -2.790 14.638 1.00 88.31 174 ILE A N 1
ATOM 1417 C CA . ILE A 1 174 ? -3.895 -3.308 13.350 1.00 88.31 174 ILE A CA 1
ATOM 1418 C C . ILE A 1 174 ? -3.287 -4.707 13.532 1.00 88.31 174 ILE A C 1
ATOM 1420 O O . ILE A 1 174 ? -3.516 -5.586 12.703 1.00 88.31 174 ILE A O 1
ATOM 1424 N N . SER A 1 175 ? -2.558 -4.930 14.629 1.00 85.19 175 SER A N 1
ATOM 1425 C CA . SER A 1 175 ? -1.982 -6.241 14.956 1.00 85.19 175 SER A CA 1
ATOM 1426 C C . SER A 1 175 ? -3.044 -7.307 15.241 1.00 85.19 175 SER A C 1
ATOM 1428 O O . SER A 1 175 ? -2.787 -8.481 15.025 1.00 85.19 175 SER A O 1
ATOM 1430 N N . GLU A 1 176 ? -4.230 -6.925 15.711 1.00 86.56 176 GLU A N 1
ATOM 1431 C CA . GLU A 1 176 ? -5.354 -7.849 15.924 1.00 86.56 176 GLU A CA 1
ATOM 1432 C C . GLU A 1 176 ? -6.116 -8.168 14.639 1.00 86.56 176 GLU A C 1
ATOM 1434 O O . GLU A 1 176 ? -6.695 -9.243 14.507 1.00 86.56 176 GLU A O 1
ATOM 1439 N N . PHE A 1 177 ? -6.139 -7.239 13.682 1.00 86.00 177 PHE A N 1
ATOM 1440 C CA . PHE A 1 177 ? -6.701 -7.513 12.359 1.00 86.00 177 PHE A CA 1
ATOM 1441 C C . PHE A 1 177 ? -5.809 -8.443 11.546 1.00 86.00 177 PHE A C 1
ATOM 1443 O O . PHE A 1 177 ? -6.310 -9.184 10.700 1.00 86.00 177 PHE A O 1
ATOM 1450 N N . TYR A 1 178 ? -4.504 -8.403 11.807 1.00 73.56 178 TYR A N 1
ATOM 1451 C CA . TYR A 1 178 ? -3.530 -9.287 11.193 1.00 73.56 178 TYR A CA 1
ATOM 1452 C C . TYR A 1 178 ? -3.929 -10.761 11.413 1.00 73.56 178 TYR A C 1
ATOM 1454 O O . TYR A 1 178 ? -4.268 -11.169 12.520 1.00 73.56 178 TYR A O 1
ATOM 1462 N N . GLU A 1 179 ? -3.967 -11.528 10.319 1.00 70.88 179 GLU A N 1
ATOM 1463 C CA . GLU A 1 179 ? -4.424 -12.933 10.222 1.00 70.88 179 GLU A CA 1
ATOM 1464 C C . GLU A 1 179 ? -5.911 -13.207 10.509 1.00 70.88 179 GLU A C 1
ATOM 1466 O O . GLU A 1 179 ? -6.380 -14.315 10.259 1.00 70.88 179 GLU A O 1
ATOM 1471 N N . GLN A 1 180 ? -6.680 -12.216 10.963 1.00 82.19 180 GLN A N 1
ATOM 1472 C CA . GLN A 1 180 ? -8.108 -12.380 11.256 1.00 82.19 180 GLN A CA 1
ATOM 1473 C C . GLN A 1 180 ? -9.018 -11.706 10.222 1.00 82.19 180 GLN A C 1
ATOM 1475 O O . GLN A 1 180 ? -10.173 -12.105 10.072 1.00 82.19 180 GLN A O 1
ATOM 1480 N N . LYS A 1 181 ? -8.545 -10.646 9.549 1.00 87.94 181 LYS A N 1
ATOM 1481 C CA . LYS A 1 181 ? -9.368 -9.775 8.690 1.00 87.94 181 LYS A CA 1
ATOM 1482 C C . LYS A 1 181 ? -8.619 -9.320 7.448 1.00 87.94 181 LYS A C 1
ATOM 1484 O O . LYS A 1 181 ? -7.396 -9.202 7.448 1.00 87.94 181 LYS A O 1
ATOM 1489 N N . SER A 1 182 ? -9.370 -8.982 6.402 1.00 91.50 182 SER A N 1
ATOM 1490 C CA . SER A 1 182 ? -8.801 -8.261 5.264 1.00 91.50 182 SER A CA 1
ATOM 1491 C C . SER A 1 182 ? -8.598 -6.794 5.640 1.00 91.50 182 SER A C 1
ATOM 1493 O O . SER A 1 182 ? -9.498 -6.162 6.196 1.00 91.50 182 SER A O 1
ATOM 1495 N N . VAL A 1 183 ? -7.429 -6.232 5.324 1.00 91.94 183 VAL A N 1
ATOM 1496 C CA . VAL A 1 183 ? -7.108 -4.830 5.626 1.00 91.94 183 VAL A CA 1
ATOM 1497 C C . VAL A 1 183 ? -6.586 -4.127 4.377 1.00 91.94 183 VAL A C 1
ATOM 1499 O O . VAL A 1 183 ? -5.672 -4.613 3.715 1.00 91.94 183 VAL A O 1
ATOM 1502 N N . ILE A 1 184 ? -7.145 -2.957 4.066 1.00 92.69 184 ILE A N 1
ATOM 1503 C CA . ILE A 1 184 ? -6.614 -2.035 3.055 1.00 92.69 184 ILE A CA 1
ATOM 1504 C C . ILE A 1 184 ? -6.091 -0.802 3.779 1.00 92.69 184 ILE A C 1
ATOM 1506 O O . ILE A 1 184 ? -6.843 -0.150 4.495 1.00 92.69 184 ILE A O 1
ATOM 1510 N N . ILE A 1 185 ? -4.825 -0.448 3.558 1.00 90.88 185 ILE A N 1
ATOM 1511 C CA . ILE A 1 185 ? -4.219 0.762 4.123 1.00 90.88 185 ILE A CA 1
ATOM 1512 C C . ILE A 1 185 ? -3.817 1.693 2.986 1.00 90.88 185 ILE A C 1
ATOM 1514 O O . ILE A 1 185 ? -3.095 1.292 2.071 1.00 90.88 185 ILE A O 1
ATOM 1518 N N . THR A 1 186 ? -4.247 2.952 3.048 1.00 90.00 186 THR A N 1
ATOM 1519 C CA . THR A 1 186 ? -3.726 4.001 2.169 1.00 90.00 186 THR A CA 1
ATOM 1520 C C . THR A 1 186 ? -2.756 4.884 2.950 1.00 90.00 186 THR A C 1
ATOM 1522 O O . THR A 1 186 ? -3.033 5.324 4.063 1.00 90.00 186 THR A O 1
ATOM 1525 N N . SER A 1 187 ? -1.589 5.143 2.363 1.00 86.38 187 SER A N 1
ATOM 1526 C CA . SER A 1 187 ? -0.582 6.024 2.952 1.00 86.38 187 SER A CA 1
ATOM 1527 C C . SER A 1 187 ? 0.121 6.844 1.877 1.00 86.38 187 SER A C 1
ATOM 1529 O O . SER A 1 187 ? 0.297 6.401 0.734 1.00 86.38 187 SER A O 1
ATOM 1531 N N . ASN A 1 188 ? 0.511 8.060 2.243 1.00 78.69 188 ASN A N 1
ATOM 1532 C CA . ASN A 1 188 ? 1.442 8.903 1.498 1.00 78.69 188 ASN A CA 1
ATOM 1533 C C . ASN A 1 188 ? 2.896 8.737 1.974 1.00 78.69 188 ASN A C 1
ATOM 1535 O O . ASN A 1 188 ? 3.782 9.282 1.323 1.00 78.69 188 ASN A O 1
ATOM 1539 N N . LEU A 1 189 ? 3.133 8.001 3.063 1.00 77.50 189 LEU A N 1
ATOM 1540 C CA . LEU A 1 189 ? 4.461 7.702 3.584 1.00 77.50 189 LEU A CA 1
ATOM 1541 C C . LEU A 1 189 ? 4.964 6.360 3.054 1.00 77.50 189 LEU A C 1
ATOM 1543 O O . LEU A 1 189 ? 4.199 5.404 2.896 1.00 77.50 189 LEU A O 1
ATOM 1547 N N . GLU A 1 190 ? 6.267 6.283 2.814 1.00 75.56 190 GLU A N 1
ATOM 1548 C CA . GLU A 1 190 ? 6.949 5.008 2.597 1.00 75.56 190 GLU A CA 1
ATOM 1549 C C . GLU A 1 190 ? 7.051 4.227 3.913 1.00 75.56 190 GLU A C 1
ATOM 1551 O O . GLU A 1 190 ? 7.080 4.823 4.990 1.00 75.56 190 GLU A O 1
ATOM 1556 N N . PHE A 1 191 ? 7.155 2.895 3.852 1.00 75.94 191 PHE A N 1
ATOM 1557 C CA . PHE A 1 191 ? 7.271 2.054 5.055 1.00 75.94 191 PHE A CA 1
ATOM 1558 C C . PHE A 1 191 ? 8.463 2.436 5.943 1.00 75.94 191 PHE A C 1
ATOM 1560 O O . PHE A 1 191 ? 8.359 2.406 7.167 1.00 75.94 191 PHE A O 1
ATOM 1567 N N . SER A 1 192 ? 9.568 2.878 5.338 1.00 72.88 192 SER A N 1
ATOM 1568 C CA . SER A 1 192 ? 10.752 3.399 6.035 1.00 72.88 192 SER A CA 1
ATOM 1569 C C . SER A 1 192 ? 10.449 4.606 6.935 1.00 72.88 192 SER A C 1
ATOM 1571 O O . SER A 1 192 ? 11.191 4.872 7.876 1.00 72.88 192 SER A O 1
ATOM 1573 N N . GLN A 1 193 ? 9.356 5.326 6.665 1.00 76.69 193 GLN A N 1
ATOM 1574 C CA . GLN A 1 193 ? 8.937 6.539 7.367 1.00 76.69 193 GLN A CA 1
ATOM 1575 C C . GLN A 1 193 ? 7.840 6.282 8.411 1.00 76.69 193 GLN A C 1
ATOM 1577 O O . GLN A 1 193 ? 7.387 7.221 9.066 1.00 76.69 193 GLN A O 1
ATOM 1582 N N . TRP A 1 194 ? 7.391 5.035 8.593 1.00 80.12 194 TRP A N 1
ATOM 1583 C CA . TRP A 1 194 ? 6.341 4.700 9.565 1.00 80.12 194 TRP A CA 1
ATOM 1584 C C . TRP A 1 194 ? 6.796 4.828 11.022 1.00 80.12 194 TRP A C 1
ATOM 1586 O O . TRP A 1 194 ? 5.962 4.974 11.913 1.00 80.12 194 TRP A O 1
ATOM 1596 N N . ASN A 1 195 ? 8.107 4.890 11.264 1.00 77.88 195 ASN A N 1
ATOM 1597 C CA . ASN A 1 195 ? 8.690 5.271 12.554 1.00 77.88 195 ASN A CA 1
ATOM 1598 C C . ASN A 1 195 ? 8.312 6.700 12.995 1.00 77.88 195 ASN A C 1
ATOM 1600 O O . ASN A 1 195 ? 8.486 7.057 14.155 1.00 77.88 195 ASN A O 1
ATOM 1604 N N . ARG A 1 196 ? 7.809 7.538 12.079 1.00 78.94 196 ARG A N 1
ATOM 1605 C CA . ARG A 1 196 ? 7.249 8.857 12.412 1.00 78.94 196 ARG A CA 1
ATOM 1606 C C . ARG A 1 196 ? 5.852 8.764 13.021 1.00 78.94 196 ARG A C 1
ATOM 1608 O O . ARG A 1 196 ? 5.426 9.694 13.693 1.00 78.94 196 ARG A O 1
ATOM 1615 N N . ILE A 1 197 ? 5.139 7.674 12.741 1.00 79.94 197 ILE A N 1
ATOM 1616 C CA . ILE A 1 197 ? 3.779 7.424 13.224 1.00 79.94 197 ILE A CA 1
ATOM 1617 C C . ILE A 1 197 ? 3.838 6.655 14.541 1.00 79.94 197 ILE A C 1
ATOM 1619 O O . ILE A 1 197 ? 3.187 7.015 15.516 1.00 79.94 197 ILE A O 1
ATOM 1623 N N . PHE A 1 198 ? 4.630 5.590 14.552 1.00 80.31 198 PHE A N 1
ATOM 1624 C CA . PHE A 1 198 ? 4.774 4.690 15.679 1.00 80.31 198 PHE A CA 1
ATOM 1625 C C . PHE A 1 198 ? 6.096 4.989 16.385 1.00 80.31 198 PHE A C 1
ATOM 1627 O O . PHE A 1 198 ? 7.169 4.896 15.794 1.00 80.31 198 PHE A O 1
ATOM 1634 N N . THR A 1 199 ? 6.015 5.383 17.656 1.00 70.81 199 THR A N 1
ATOM 1635 C CA . THR A 1 199 ? 7.159 5.919 18.411 1.00 70.81 199 THR A CA 1
ATOM 1636 C C . THR A 1 199 ? 8.249 4.875 18.679 1.00 70.81 199 THR A C 1
ATOM 1638 O O . THR A 1 199 ? 9.423 5.222 18.781 1.00 70.81 199 THR A O 1
ATOM 1641 N N . ASP A 1 200 ? 7.883 3.596 18.788 1.00 77.50 200 ASP A N 1
ATOM 1642 C CA . ASP A 1 200 ? 8.827 2.500 19.009 1.00 77.50 200 ASP A CA 1
ATOM 1643 C C . ASP A 1 200 ? 9.256 1.883 17.670 1.00 77.50 200 ASP A C 1
ATOM 1645 O O . ASP A 1 200 ? 8.474 1.221 16.980 1.00 77.50 200 ASP A O 1
ATOM 1649 N N . SER A 1 201 ? 10.522 2.082 17.301 1.00 73.12 201 SER A N 1
ATOM 1650 C CA . SER A 1 201 ? 11.091 1.595 16.042 1.00 73.12 201 SER A CA 1
ATOM 1651 C C . SER A 1 201 ? 11.100 0.069 15.921 1.00 73.12 201 SER A C 1
ATOM 1653 O O . SER A 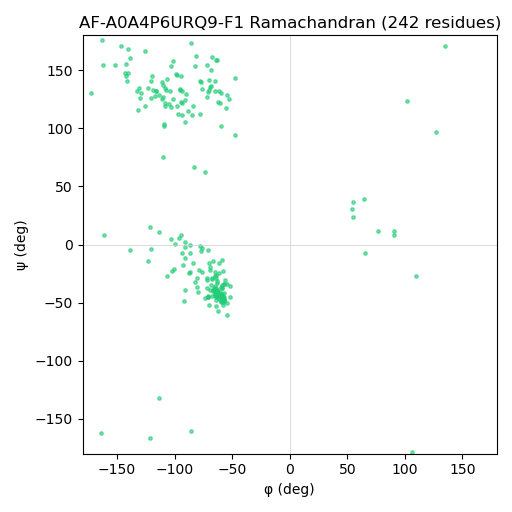1 201 ? 10.940 -0.445 14.813 1.00 73.12 201 SER A O 1
ATOM 1655 N N . ARG A 1 202 ? 11.232 -0.669 17.032 1.00 77.44 202 ARG A N 1
ATOM 1656 C CA . ARG A 1 202 ? 11.198 -2.139 17.028 1.00 77.44 202 ARG A CA 1
ATOM 1657 C C . ARG A 1 202 ? 9.785 -2.652 16.816 1.00 77.44 202 ARG A C 1
ATOM 1659 O O . ARG A 1 202 ? 9.586 -3.537 15.986 1.00 77.44 202 ARG A O 1
ATOM 1666 N N . LEU A 1 203 ? 8.809 -2.085 17.526 1.00 71.50 203 LEU A N 1
ATOM 1667 C CA . LEU A 1 203 ? 7.405 -2.450 17.328 1.00 71.50 203 LEU A CA 1
ATOM 1668 C C . LEU A 1 203 ? 6.968 -2.114 15.900 1.00 71.50 203 LEU A C 1
ATOM 1670 O O . LEU A 1 203 ? 6.414 -2.971 15.216 1.00 71.50 203 LEU A O 1
ATOM 1674 N N . THR A 1 204 ? 7.313 -0.922 15.408 1.00 75.94 204 THR A N 1
ATOM 1675 C CA . THR A 1 204 ? 7.033 -0.495 14.029 1.00 75.94 204 THR A CA 1
ATOM 1676 C C . THR A 1 204 ? 7.571 -1.483 13.005 1.00 75.94 204 THR A C 1
ATOM 1678 O O . THR A 1 204 ? 6.828 -1.907 12.125 1.00 75.94 204 THR A O 1
ATOM 1681 N N . ALA A 1 205 ? 8.843 -1.876 13.130 1.00 76.75 205 ALA A N 1
ATOM 1682 C CA . ALA A 1 205 ? 9.459 -2.837 12.224 1.00 76.75 205 ALA A CA 1
ATOM 1683 C C . ALA A 1 205 ? 8.721 -4.183 12.252 1.00 76.75 205 ALA A C 1
ATOM 1685 O O . ALA A 1 205 ? 8.417 -4.721 11.194 1.00 76.75 205 ALA A O 1
ATOM 1686 N N . ALA A 1 206 ? 8.354 -4.679 13.438 1.00 76.94 206 ALA A N 1
ATOM 1687 C CA . ALA A 1 206 ? 7.607 -5.928 13.575 1.00 76.94 206 ALA A CA 1
ATOM 1688 C C . ALA A 1 206 ? 6.191 -5.860 12.970 1.00 76.94 206 ALA A C 1
ATOM 1690 O O . ALA A 1 206 ? 5.713 -6.847 12.419 1.00 76.94 206 ALA A O 1
ATOM 1691 N N . LEU A 1 207 ? 5.499 -4.719 13.058 1.00 76.12 207 LEU A N 1
ATOM 1692 C CA . LEU A 1 207 ? 4.197 -4.537 12.404 1.00 76.12 207 LEU A CA 1
ATOM 1693 C C . LEU A 1 207 ? 4.335 -4.439 10.891 1.00 76.12 207 LEU A C 1
ATOM 1695 O O . LEU A 1 207 ? 3.559 -5.059 10.175 1.00 76.12 207 LEU A O 1
ATOM 1699 N N . VAL A 1 208 ? 5.300 -3.654 10.412 1.00 76.44 208 VAL A N 1
ATOM 1700 C CA . VAL A 1 208 ? 5.569 -3.502 8.981 1.00 76.44 208 VAL A CA 1
ATOM 1701 C C . VAL A 1 208 ? 5.930 -4.854 8.373 1.00 76.44 208 VAL A C 1
ATOM 1703 O O . VAL A 1 208 ? 5.364 -5.208 7.349 1.00 76.44 208 VAL A O 1
ATOM 1706 N N . ASP A 1 209 ? 6.786 -5.635 9.029 1.00 74.69 209 ASP A N 1
ATOM 1707 C CA . ASP A 1 209 ? 7.156 -6.982 8.591 1.00 74.69 209 ASP A CA 1
ATOM 1708 C C . ASP A 1 209 ? 5.928 -7.898 8.469 1.00 74.69 209 ASP A C 1
ATOM 1710 O O . ASP A 1 209 ? 5.669 -8.452 7.400 1.00 74.69 209 ASP A O 1
ATOM 1714 N N . ARG A 1 210 ? 5.082 -7.945 9.509 1.00 71.81 210 ARG A N 1
ATOM 1715 C CA . ARG A 1 210 ? 3.817 -8.702 9.488 1.00 71.81 210 ARG A CA 1
ATOM 1716 C C . ARG A 1 210 ? 2.870 -8.226 8.388 1.00 71.81 210 ARG A C 1
ATOM 1718 O O . ARG A 1 210 ? 2.369 -9.036 7.615 1.00 71.81 210 ARG A O 1
ATOM 1725 N N . LEU A 1 211 ? 2.643 -6.917 8.277 1.00 70.00 211 LEU A N 1
ATOM 1726 C CA . LEU A 1 211 ? 1.776 -6.349 7.244 1.00 70.00 211 LEU A CA 1
ATOM 1727 C C . LEU A 1 211 ? 2.288 -6.690 5.844 1.00 70.00 211 LEU A C 1
ATOM 1729 O O . LEU A 1 211 ? 1.487 -7.056 4.995 1.00 70.00 211 LEU A O 1
ATOM 1733 N N . ILE A 1 212 ? 3.597 -6.599 5.601 1.00 68.38 212 ILE A N 1
ATOM 1734 C CA . ILE A 1 212 ? 4.197 -6.875 4.292 1.00 68.38 212 ILE A CA 1
ATOM 1735 C C . ILE A 1 212 ? 4.123 -8.365 3.946 1.00 68.38 212 ILE A C 1
ATOM 1737 O O . ILE A 1 212 ? 3.833 -8.688 2.794 1.00 68.38 212 ILE A O 1
ATOM 1741 N N . HIS A 1 213 ? 4.334 -9.262 4.913 1.00 66.38 213 HIS A N 1
ATOM 1742 C CA . HIS A 1 213 ? 4.422 -10.708 4.679 1.00 66.38 213 HIS A CA 1
ATOM 1743 C C . HIS A 1 213 ? 3.186 -11.298 3.968 1.00 66.38 213 HIS A C 1
ATOM 1745 O O . HIS A 1 213 ? 3.316 -12.225 3.169 1.00 66.38 213 HIS A O 1
ATOM 1751 N N . HIS A 1 214 ? 1.998 -10.720 4.188 1.00 67.31 214 HIS A N 1
ATOM 1752 C CA . HIS A 1 214 ? 0.746 -11.129 3.536 1.00 67.31 214 HIS A CA 1
ATOM 1753 C C . HIS A 1 214 ? 0.052 -10.011 2.735 1.00 67.31 214 HIS A C 1
ATOM 1755 O O . HIS A 1 214 ? -1.119 -10.152 2.376 1.00 67.31 214 HIS A O 1
ATOM 1761 N N . ALA A 1 215 ? 0.741 -8.907 2.424 1.00 72.50 215 ALA A N 1
ATOM 1762 C CA . ALA A 1 215 ? 0.145 -7.796 1.679 1.00 72.50 215 ALA A CA 1
ATOM 1763 C C . ALA A 1 215 ? 0.469 -7.804 0.184 1.00 72.50 215 ALA A C 1
ATOM 1765 O O . ALA A 1 215 ? 1.583 -8.071 -0.264 1.00 72.50 215 ALA A O 1
ATOM 1766 N N . HIS A 1 216 ? -0.505 -7.339 -0.596 1.00 76.12 216 HIS A N 1
ATOM 1767 C CA . HIS A 1 216 ? -0.279 -6.865 -1.955 1.00 76.12 216 HIS A CA 1
ATOM 1768 C C . HIS A 1 216 ? 0.019 -5.360 -1.930 1.00 76.12 216 HIS A C 1
ATOM 1770 O O . HIS A 1 216 ? -0.879 -4.538 -1.742 1.00 76.12 216 HIS A O 1
ATOM 1776 N N . ILE A 1 217 ? 1.287 -4.985 -2.124 1.00 76.31 217 ILE A N 1
ATOM 1777 C CA . ILE A 1 217 ? 1.713 -3.579 -2.126 1.00 76.31 217 ILE A CA 1
ATOM 1778 C C . ILE A 1 217 ? 1.484 -2.969 -3.513 1.00 76.31 217 ILE A C 1
ATOM 1780 O O . ILE A 1 217 ? 2.074 -3.399 -4.505 1.00 76.31 217 ILE A O 1
ATOM 1784 N N . ILE A 1 218 ? 0.653 -1.925 -3.578 1.00 74.50 218 ILE A N 1
ATOM 1785 C CA . ILE A 1 218 ? 0.382 -1.171 -4.809 1.00 74.50 218 ILE A CA 1
ATOM 1786 C C . ILE A 1 218 ? 1.017 0.219 -4.706 1.00 74.50 218 ILE A C 1
ATOM 1788 O O . ILE A 1 218 ? 0.494 1.122 -4.047 1.00 74.50 218 ILE A O 1
ATOM 1792 N N . SER A 1 219 ? 2.140 0.406 -5.399 1.00 68.69 219 SER A N 1
ATOM 1793 C CA . SER A 1 219 ? 2.868 1.679 -5.421 1.00 68.69 219 SER A CA 1
ATOM 1794 C C . SER A 1 219 ? 2.363 2.606 -6.531 1.00 68.69 219 SER A C 1
ATOM 1796 O O . SER A 1 219 ? 2.534 2.342 -7.724 1.00 68.69 219 SER A O 1
ATOM 1798 N N . PHE A 1 220 ? 1.779 3.739 -6.138 1.00 65.50 220 PHE A N 1
ATOM 1799 C CA . PHE A 1 220 ? 1.357 4.804 -7.054 1.00 65.50 220 PHE A CA 1
ATOM 1800 C C . PHE A 1 220 ? 2.493 5.814 -7.239 1.00 65.50 220 PHE A C 1
ATOM 1802 O O . PHE A 1 220 ? 2.949 6.394 -6.257 1.00 65.50 220 PHE A O 1
ATOM 1809 N N . HIS A 1 221 ? 2.900 6.061 -8.484 1.00 56.25 221 HIS A N 1
ATOM 1810 C CA . HIS A 1 221 ? 3.948 7.023 -8.847 1.00 56.25 221 HIS A CA 1
ATOM 1811 C C . HIS A 1 221 ? 3.335 8.153 -9.710 1.00 56.25 221 HIS A C 1
ATOM 1813 O O . HIS A 1 221 ? 2.600 7.841 -10.648 1.00 56.25 221 HIS A O 1
ATOM 1819 N N . GLY A 1 222 ? 3.605 9.437 -9.407 1.00 51.28 222 GLY A N 1
ATOM 1820 C CA . GLY A 1 222 ? 3.222 10.615 -10.229 1.00 51.28 222 GLY A CA 1
ATOM 1821 C C . GLY A 1 222 ? 2.612 11.815 -9.465 1.00 51.28 222 GLY A C 1
ATOM 1822 O O . GLY A 1 222 ? 2.247 11.690 -8.304 1.00 51.28 222 GLY A O 1
ATOM 1823 N N . GLU A 1 223 ? 2.416 12.974 -10.109 1.00 47.47 223 GLU A N 1
ATOM 1824 C CA . GLU A 1 223 ? 1.911 14.222 -9.474 1.00 47.47 223 GLU A CA 1
ATOM 1825 C C . GLU A 1 223 ? 0.428 14.196 -9.042 1.00 47.47 223 GLU A C 1
ATOM 1827 O O . GLU A 1 223 ? -0.419 13.701 -9.767 1.00 47.47 223 GLU A O 1
ATOM 1832 N N . SER A 1 224 ? 0.058 14.784 -7.899 1.00 44.47 224 SER A N 1
ATOM 1833 C CA . SER A 1 224 ? -1.309 14.714 -7.337 1.00 44.47 224 SER A CA 1
ATOM 1834 C C . SER A 1 224 ? -2.448 15.130 -8.296 1.00 44.47 224 SER A C 1
ATOM 1836 O O . SER A 1 224 ? -2.493 16.264 -8.778 1.00 44.47 224 SER A O 1
ATOM 1838 N N . TYR A 1 225 ? -3.453 14.259 -8.496 1.00 46.16 225 TYR A N 1
ATOM 1839 C CA . TYR A 1 225 ? -4.687 14.591 -9.242 1.00 46.16 225 TYR A CA 1
ATOM 1840 C C . TYR A 1 225 ? -5.438 15.769 -8.610 1.00 46.16 225 TYR A C 1
ATOM 1842 O O . TYR A 1 225 ? -6.015 16.575 -9.331 1.00 46.16 225 TYR A O 1
ATOM 1850 N N . ARG A 1 226 ? -5.418 15.893 -7.271 1.00 46.41 226 ARG A N 1
ATOM 1851 C CA . ARG A 1 226 ? -6.085 16.991 -6.548 1.00 46.41 226 ARG A CA 1
ATOM 1852 C C . ARG A 1 226 ? -5.475 18.342 -6.943 1.00 46.41 226 ARG A C 1
ATOM 1854 O O . ARG A 1 226 ? -6.207 19.302 -7.165 1.00 46.41 226 ARG A O 1
ATOM 1861 N N . LEU A 1 227 ? -4.150 18.383 -7.110 1.00 37.75 227 LEU A N 1
ATOM 1862 C CA . LEU A 1 227 ? -3.416 19.560 -7.574 1.00 37.75 227 LEU A CA 1
ATOM 1863 C C . LEU A 1 227 ? -3.694 19.835 -9.058 1.00 37.75 227 LEU A C 1
ATOM 1865 O O . LEU A 1 227 ? -4.008 20.963 -9.424 1.00 37.75 227 LEU A O 1
ATOM 1869 N N . SER A 1 228 ? -3.683 18.797 -9.902 1.00 39.00 228 SER A N 1
ATOM 1870 C CA . SER A 1 228 ? -4.055 18.934 -11.312 1.00 39.00 228 SER A CA 1
ATOM 1871 C C . SER A 1 228 ? -5.482 19.455 -11.469 1.00 39.00 228 SER A C 1
ATOM 1873 O O . SER A 1 228 ? -5.685 20.330 -12.294 1.00 39.00 228 SER A O 1
ATOM 1875 N N . HIS A 1 229 ? -6.466 18.994 -10.700 1.00 42.41 229 HIS A N 1
ATOM 1876 C CA . HIS A 1 229 ? -7.853 19.451 -10.827 1.00 42.41 229 HIS A CA 1
ATOM 1877 C C . HIS A 1 229 ? -8.051 20.891 -10.315 1.00 42.41 229 HIS A C 1
ATOM 1879 O O . HIS A 1 229 ? -8.881 21.623 -10.855 1.00 42.41 229 HIS A O 1
ATOM 1885 N N . ALA A 1 230 ? -7.258 21.322 -9.327 1.00 41.06 230 ALA A N 1
ATOM 1886 C CA . ALA A 1 230 ? -7.203 22.714 -8.876 1.00 41.06 230 ALA A CA 1
ATOM 1887 C C . ALA A 1 230 ? -6.506 23.638 -9.900 1.00 41.06 230 ALA A C 1
ATOM 1889 O O . ALA A 1 230 ? -6.954 24.763 -10.117 1.00 41.06 230 ALA A O 1
ATOM 1890 N N . LEU A 1 231 ? -5.453 23.152 -10.572 1.00 37.31 231 LEU A N 1
ATOM 1891 C CA . LEU A 1 231 ? -4.663 23.894 -11.567 1.00 37.31 231 LEU A CA 1
ATOM 1892 C C . LEU A 1 231 ? -5.227 23.823 -12.999 1.00 37.31 231 LEU A C 1
ATOM 1894 O O . LEU A 1 231 ? -4.991 24.734 -13.785 1.00 37.31 231 LEU A O 1
ATOM 1898 N N . SER A 1 232 ? -6.017 22.802 -13.349 1.00 36.47 232 SER A N 1
ATOM 1899 C CA . SER A 1 232 ? -6.644 22.644 -14.681 1.00 36.47 232 SER A CA 1
ATOM 1900 C C . SER A 1 232 ? -7.763 23.660 -14.930 1.00 36.47 232 SER A C 1
ATOM 1902 O O . SER A 1 232 ? -8.277 23.743 -16.037 1.00 36.47 232 SER A O 1
ATOM 1904 N N . LYS A 1 233 ? -8.114 24.476 -13.928 1.00 40.34 233 LYS A N 1
ATOM 1905 C CA . LYS A 1 233 ? -8.874 25.713 -14.136 1.00 40.34 233 LYS A CA 1
ATOM 1906 C C . LYS A 1 233 ? -8.023 26.859 -14.701 1.00 40.34 233 LYS A C 1
ATOM 1908 O O . LYS A 1 233 ? -8.576 27.937 -14.895 1.00 40.34 233 LYS A O 1
ATOM 1913 N N . ARG A 1 234 ? -6.706 26.685 -14.904 1.00 36.16 234 ARG A N 1
ATOM 1914 C CA . ARG A 1 234 ? -5.820 27.844 -15.036 1.00 36.16 234 ARG A CA 1
ATOM 1915 C C . ARG A 1 234 ? -4.710 27.871 -16.072 1.00 36.16 234 ARG A C 1
ATOM 1917 O O . ARG A 1 234 ? -4.161 28.952 -16.122 1.00 36.16 234 ARG A O 1
ATOM 1924 N N . ASN A 1 235 ? -4.366 26.856 -16.872 1.00 28.56 235 ASN A N 1
ATOM 1925 C CA . ASN A 1 235 ? -3.539 27.102 -18.074 1.00 28.56 235 ASN A CA 1
ATOM 1926 C C . ASN A 1 235 ? -3.384 25.880 -18.991 1.00 28.56 235 ASN A C 1
ATOM 1928 O O . ASN A 1 235 ? -2.995 24.794 -18.561 1.00 28.56 235 ASN A O 1
ATOM 1932 N N . GLU A 1 236 ? -3.645 26.121 -20.274 1.00 34.44 236 GLU A N 1
ATOM 1933 C CA . GLU A 1 236 ? -3.151 25.368 -21.423 1.00 34.44 236 GLU A CA 1
ATOM 1934 C C . GLU A 1 236 ? -1.720 25.829 -21.784 1.00 34.44 236 GLU A C 1
ATOM 1936 O O . GLU A 1 236 ? -1.324 26.944 -21.451 1.00 34.44 236 GLU A O 1
ATOM 1941 N N . MET A 1 237 ? -1.012 24.990 -22.553 1.00 31.58 237 MET A N 1
ATOM 1942 C CA . MET A 1 237 ? 0.208 25.243 -23.352 1.00 31.58 237 MET A CA 1
ATOM 1943 C C . MET A 1 237 ? 1.578 24.781 -22.806 1.00 31.58 237 MET A C 1
ATOM 1945 O O . MET A 1 237 ? 2.058 25.244 -21.778 1.00 31.58 237 MET A O 1
ATOM 1949 N N . GLY A 1 238 ? 2.254 23.951 -23.625 1.00 27.14 238 GLY A N 1
ATOM 1950 C CA . GLY A 1 238 ? 3.722 23.928 -23.774 1.00 27.14 238 GLY A CA 1
ATOM 1951 C C . GLY A 1 238 ? 4.437 22.573 -23.596 1.00 27.14 238 GLY A C 1
ATOM 1952 O O . GLY A 1 238 ? 4.754 22.200 -22.475 1.00 27.14 238 GLY A O 1
ATOM 1953 N N . GLY A 1 239 ? 4.746 21.855 -24.694 1.00 28.48 239 GLY A N 1
ATOM 1954 C CA . GLY A 1 239 ? 5.794 20.791 -24.764 1.00 28.48 239 GLY A CA 1
ATOM 1955 C C . GLY A 1 239 ? 7.187 21.397 -25.061 1.00 28.48 239 GLY A C 1
ATOM 1956 O O . GLY A 1 239 ? 7.237 22.593 -25.318 1.00 28.48 239 GLY A O 1
ATOM 1957 N N . LYS A 1 240 ? 8.368 20.742 -25.073 1.00 26.84 240 LYS A N 1
ATOM 1958 C CA . LYS A 1 240 ? 8.947 19.391 -25.386 1.00 26.84 240 LYS A CA 1
ATOM 1959 C C . LYS A 1 240 ? 10.393 19.324 -24.739 1.00 26.84 240 LYS A C 1
ATOM 1961 O O . LYS A 1 240 ? 10.733 20.308 -24.092 1.00 26.84 240 LYS A O 1
ATOM 1966 N N . PRO A 1 241 ? 11.355 18.417 -25.089 1.00 27.89 241 PRO A N 1
ATOM 1967 C CA . PRO A 1 241 ? 11.542 16.951 -24.908 1.00 27.89 241 PRO A CA 1
ATOM 1968 C C . PRO A 1 241 ? 12.861 16.564 -24.120 1.00 27.89 241 PRO A C 1
ATOM 1970 O O . PRO A 1 241 ? 13.457 17.445 -23.512 1.00 27.89 241 PRO A O 1
ATOM 1973 N N . LEU A 1 242 ? 13.312 15.278 -24.104 1.00 28.89 242 LEU A N 1
ATOM 1974 C CA . LEU A 1 242 ? 14.393 14.684 -23.239 1.00 28.89 242 LEU A CA 1
ATOM 1975 C C . LEU A 1 242 ? 15.364 13.653 -23.921 1.00 28.89 242 LEU A C 1
ATOM 1977 O O . LEU A 1 242 ? 15.032 13.142 -24.989 1.00 28.89 242 LEU A O 1
ATOM 1981 N N . HIS A 1 243 ? 16.479 13.305 -23.225 1.00 24.80 243 HIS A N 1
ATOM 1982 C CA . HIS A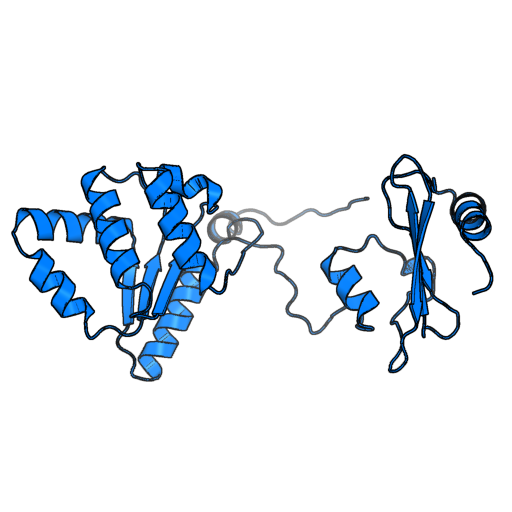 1 243 ? 17.591 12.324 -23.472 1.00 24.80 243 HIS A CA 1
ATOM 1983 C C . HIS A 1 243 ? 17.775 11.339 -22.264 1.00 24.80 243 HIS A C 1
ATOM 1985 O O . HIS A 1 243 ? 17.243 11.654 -21.199 1.00 24.80 243 HIS A O 1
ATOM 1991 N N . PHE A 1 244 ? 18.533 10.218 -22.377 1.00 42.53 244 PHE A N 1
ATOM 1992 C CA . PHE A 1 244 ? 19.055 9.432 -21.219 1.00 42.53 244 PHE A CA 1
ATOM 1993 C C . PHE A 1 244 ? 20.495 8.976 -21.429 1.00 42.53 244 PHE A C 1
ATOM 1995 O O . PHE A 1 244 ? 20.777 8.564 -22.579 1.00 42.53 244 PHE A O 1
#

Radius of gyration: 25.8 Å; Cα contacts (8 Å, |Δi|>4): 279; chains: 1; bounding box: 59×50×67 Å

Organism: NCBI:txid367743